Protein 5IFZ (pdb70)

Foldseek 3Di:
DFEEFEEEPAFLVLSVLLQVLCVVPHVYDYDHVPLVVVLVCCVVPVGVAYEYEYAAQVVSQVVSVVPPPAHEAADQALVSLLCCCPPVVGRYYYGHPNPHDNVRVNSSVVSNVVNNDD/DEEEFEEEPQFLVLSVVLQVLCVVPHPYDDDHVVLVVVLVCCVVPVGQAYEYEYAAQPVSQVVNVVPPPAHEAADQALVSLLCCCVPVVGRYYYGHPNPHDNVRVNSSVVSNVVRND

Secondary structure (DSSP, 8-state):
-EEEEEE-TTTHHHHHHHHHHHTTTSEEEE---HHHHHHHHHHTTS-SEEEEEESSSHHHHHHHHTSTT--EEE--SHHHHHHHHHTT--SEEEEETTTS-HHHHHHHHHHHHHHH--/-EEEEEE-TTTHHHHHHHHHHHTTTSEEEE---HHHHHHHHHHTTS-SEEEEEESSSHHHHHHHHTSTT--EEE--SHHHHHHHHHTT--SEEEEETTTS-HHHHHHHHHHHHHHH-

Sequence (235 aa):
MKVAVAGDSSAGEGLAKVLADHLKDRFEVSEISNLSSDRVASAVLDGTYDRAILVCCGTGIGVCIAANKVPGIRAALTHDTYSAERAALSSNNAQIITMMGARVIGAEVAKTIADAFLAQTFDMKVAVAGDSAGEGLAKVLADHLKDRFEVSEISNLSDRVASAVLDGTYDRAILVCGTGIGVCIAANKVPGIRAALTHDTYSAERAALSNNAQIITMMGARVIGAEVAKTIADAFLAQTF

Solvent-accessible surface area: 9202 Å² total; per-residue (Å²): 117,82,0,0,0,0,2,57,112,28,0,94,52,17,0,43,57,0,5,89,63,0,125,140,129,33,102,34,40,75,67,48,170,40,4,67,65,4,0,54,19,11,88,105,53,70,35,44,48,0,0,0,0,12,8,13,0,1,28,16,3,15,34,0,0,80,18,111,42,0,83,1,1,9,0,33,39,60,98,4,0,64,69,0,6,114,53,25,94,2,29,0,0,0,0,0,31,165,42,27,46,44,117,76,0,47,67,0,0,41,14,0,2,69,69,27,32,200,63,79,0,0,0,0,5,55,114,29,0,36,52,19,0,38,62,0,7,113,66,0,57,144,129,30,119,34,38,80,64,79,118,47,3,53,69,2,0,58,18,14,91,102,42,66,27,52,41,0,0,0,0,14,3,4,0,1,31,12,3,15,42,0,1,80,30,116,45,0,73,0,0,8,0,33,38,59,95,4,0,62,79,0,10,99,72,26,89,1,30,0,0,0,0,0,30,135,43,26,45,46,120,76,0,41,70,0,0,37,16,0,1,68,68,25,96

InterPro domains:
  IPR003500 Sugar-phosphate isomerase, RpiB/LacA/LacB family [PF02502] (16-154)
  IPR003500 Sugar-phosphate isomerase, RpiB/LacA/LacB family [PIRSF005384] (14-159)
  IPR003500 Sugar-phosphate isomerase, RpiB/LacA/LacB family [TIGR00689] (16-158)
  IPR036569 Sugar-phosphate isomerase, RpiB/LacA/LacB superfamily [G3DSA:3.40.1400.10] (14-164)
  IPR036569 Sugar-phosphate isomerase, RpiB/LacA/LacB superfamily [SSF89623] (14-159)
  IPR051812 Sugar Phosphate Isomerase LacAB/RpiB [PTHR43732] (12-161)

CATH classification: 3.40.1400.10

Nearest PDB structures (foldseek):
  5ifz-assembly1_B  TM=1.006E+00  e=3.971E-24  Brucella melitensis bv. 1 str. 16M
  3s5p-assembly1_B  TM=9.597E-01  e=2.324E-12  Giardia lamblia ATCC 50803
  3s5p-assembly1_A  TM=9.766E-01  e=3.687E-12  Giardia lamblia ATCC 50803
  2vvr-assembly1_A  TM=9.310E-01  e=1.794E-11  Escherichia coli K-12
  6fxs-assembly1_A  TM=9.011E-01  e=3.247E-11  Trypanosoma brucei brucei TREU927

Structure (mmCIF, N/CA/C/O backbone):
data_5IFZ
#
_entry.id   5IFZ
#
_cell.length_a   51.570
_cell.length_b   51.570
_cell.length_c   177.290
_cell.angle_alpha   90.000
_cell.angle_beta   90.000
_cell.angle_gamma   90.000
#
_symmetry.space_group_name_H-M   'P 43 21 2'
#
loop_
_entity.id
_entity.type
_entity.pdbx_description
1 polymer 'Ribose 5-phosphate isomerase'
2 water water
#
loop_
_atom_site.group_PDB
_atom_site.id
_atom_site.type_symbol
_atom_site.label_atom_id
_atom_site.label_alt_id
_atom_site.label_comp_id
_atom_site.label_asym_id
_atom_site.label_entity_id
_atom_site.label_seq_id
_atom_site.pdbx_PDB_ins_code
_atom_site.Cartn_x
_atom_site.Cartn_y
_atom_site.Cartn_z
_atom_site.occupancy
_atom_site.B_iso_or_equiv
_atom_site.auth_seq_id
_atom_site.auth_comp_id
_atom_site.auth_asym_id
_atom_site.auth_atom_id
_atom_site.pdbx_PDB_model_num
ATOM 1 N N . MET A 1 22 ? 57.379 3.258 17.330 1.00 50.46 14 MET A N 1
ATOM 2 C CA . MET A 1 22 ? 56.828 1.930 17.582 1.00 51.31 14 MET A CA 1
ATOM 3 C C . MET A 1 22 ? 55.549 2.008 18.411 1.00 41.47 14 MET A C 1
ATOM 4 O O . MET A 1 22 ? 55.429 2.844 19.300 1.00 39.76 14 MET A O 1
ATOM 9 N N . LYS A 1 23 ? 54.608 1.112 18.115 1.00 37.29 15 LYS A N 1
ATOM 10 C CA . LYS A 1 23 ? 53.246 1.173 18.636 1.00 32.63 15 LYS A CA 1
ATOM 11 C C . LYS A 1 23 ? 53.103 0.221 19.819 1.00 29.53 15 LYS A C 1
ATOM 12 O O . LYS A 1 23 ? 53.300 -0.990 19.679 1.00 30.38 15 LYS A O 1
ATOM 18 N N . VAL A 1 24 ? 52.738 0.766 20.973 1.00 26.88 16 VAL A N 1
ATOM 19 C CA . VAL A 1 24 ? 52.661 -0.009 22.203 1.00 24.22 16 VAL A CA 1
ATOM 20 C C . VAL A 1 24 ? 51.281 0.196 22.805 1.00 26.30 16 VAL A C 1
ATOM 21 O O . VAL A 1 24 ? 50.896 1.332 23.103 1.00 29.12 16 VAL A O 1
ATOM 25 N N . ALA A 1 25 ? 50.536 -0.896 22.978 1.00 26.42 17 ALA A N 1
ATOM 26 C CA . ALA A 1 25 ? 49.272 -0.859 23.697 1.00 23.80 17 ALA A CA 1
ATOM 27 C C . ALA A 1 25 ? 49.534 -1.069 25.177 1.00 24.53 17 ALA A C 1
ATOM 28 O O . ALA A 1 25 ? 50.348 -1.912 25.555 1.00 23.92 17 ALA A O 1
ATOM 30 N N . VAL A 1 26 ? 48.854 -0.288 26.011 1.00 22.96 18 VAL A N 1
ATOM 31 C CA . VAL A 1 26 ? 48.908 -0.449 27.463 1.00 21.34 18 VAL A CA 1
ATOM 32 C C . VAL A 1 26 ? 47.475 -0.583 27.951 1.00 24.27 18 VAL A C 1
ATOM 33 O O . VAL A 1 26 ? 46.630 0.259 27.629 1.00 28.63 18 VAL A O 1
ATOM 37 N N . ALA A 1 27 ? 47.192 -1.646 28.707 1.00 20.60 19 ALA A N 1
ATOM 38 C CA . ALA A 1 27 ? 45.815 -1.926 29.083 1.00 22.08 19 ALA A CA 1
ATOM 39 C C . ALA A 1 27 ? 45.771 -2.566 30.458 1.00 21.18 19 ALA A C 1
ATOM 40 O O . ALA A 1 27 ? 46.626 -3.386 30.800 1.00 24.69 19 ALA A O 1
ATOM 42 N N . GLY A 1 28 ? 44.761 -2.197 31.228 1.00 25.90 20 GLY A N 1
ATOM 43 C CA . GLY A 1 28 ? 44.558 -2.792 32.535 1.00 26.46 20 GLY A CA 1
ATOM 44 C C . GLY A 1 28 ? 43.104 -3.150 32.744 1.00 26.87 20 GLY A C 1
ATOM 45 O O . GLY A 1 28 ? 42.200 -2.552 32.153 1.00 27.68 20 GLY A O 1
ATOM 46 N N . ASP A 1 29 ? 42.884 -4.150 33.590 1.00 29.47 21 ASP A N 1
ATOM 47 C CA . ASP A 1 29 ? 41.538 -4.442 34.052 1.00 32.32 21 ASP A CA 1
ATOM 48 C C . ASP A 1 29 ? 41.200 -3.471 35.184 1.00 27.79 21 ASP A C 1
ATOM 49 O O . ASP A 1 29 ? 41.909 -2.486 35.418 1.00 27.16 21 ASP A O 1
ATOM 54 N N . SER A 1 30 ? 40.093 -3.728 35.884 1.00 28.73 22 SER A N 1
ATOM 55 C CA A SER A 1 30 ? 39.677 -2.826 36.951 0.50 31.50 22 SER A CA 1
ATOM 56 C CA B SER A 1 30 ? 39.675 -2.832 36.958 0.50 31.55 22 SER A CA 1
ATOM 57 C C . SER A 1 30 ? 40.775 -2.663 37.996 1.00 34.09 22 SER A C 1
ATOM 58 O O . SER A 1 30 ? 41.004 -1.555 38.494 1.00 32.73 22 SER A O 1
ATOM 63 N N . ALA A 1 31 ? 41.473 -3.750 38.331 1.00 28.57 23 ALA A N 1
ATOM 64 C CA . ALA A 1 31 ? 42.538 -3.661 39.322 1.00 25.58 23 ALA A CA 1
ATOM 65 C C . ALA A 1 31 ? 43.796 -3.007 38.762 1.00 24.06 23 ALA A C 1
ATOM 66 O O . ALA A 1 31 ? 44.530 -2.350 39.507 1.00 26.62 23 ALA A O 1
ATOM 68 N N . GLY A 1 32 ? 44.058 -3.156 37.465 1.00 23.08 24 GLY A N 1
ATOM 69 C CA . GLY A 1 32 ? 45.291 -2.663 36.890 1.00 24.04 24 GLY A CA 1
ATOM 70 C C . GLY A 1 32 ? 45.193 -1.343 36.158 1.00 23.77 24 GLY A C 1
ATOM 71 O O . GLY A 1 32 ? 46.224 -0.828 35.712 1.00 24.80 24 GLY A O 1
ATOM 72 N N . GLU A 1 33 ? 43.989 -0.772 36.052 1.00 27.43 25 GLU A N 1
ATOM 73 C CA . GLU A 1 33 ? 43.773 0.413 35.227 1.00 32.06 25 GLU A CA 1
ATOM 74 C C . GLU A 1 33 ? 44.605 1.599 35.708 1.00 30.82 25 GLU A C 1
ATOM 75 O O . GLU A 1 33 ? 45.167 2.341 34.893 1.00 28.32 25 GLU A O 1
ATOM 81 N N . GLY A 1 34 ? 44.689 1.799 37.025 1.00 30.46 26 GLY A N 1
ATOM 82 C CA . GLY A 1 34 ? 45.461 2.918 37.541 1.00 26.71 26 GLY A CA 1
ATOM 83 C C . GLY A 1 34 ? 46.924 2.842 37.149 1.00 28.18 26 GLY A C 1
ATOM 84 O O . GLY A 1 34 ? 47.511 3.823 36.685 1.00 25.36 26 GLY A O 1
ATOM 85 N N . LEU A 1 35 ? 47.530 1.668 37.315 1.00 24.46 27 LEU A N 1
ATOM 86 C CA . LEU A 1 35 ? 48.933 1.512 36.943 1.00 21.99 27 LEU A CA 1
ATOM 87 C C . LEU A 1 35 ? 49.113 1.561 35.432 1.00 22.79 27 LEU A C 1
ATOM 88 O O . LEU A 1 35 ? 50.125 2.071 34.945 1.00 23.89 27 LEU A O 1
ATOM 93 N N . ALA A 1 36 ? 48.142 1.052 34.677 1.00 20.79 28 ALA A N 1
ATOM 94 C CA . ALA A 1 36 ? 48.231 1.162 33.226 1.00 22.13 28 ALA A CA 1
ATOM 95 C C . ALA A 1 36 ? 48.313 2.617 32.787 1.00 25.80 28 ALA A C 1
ATOM 96 O O . ALA A 1 36 ? 49.083 2.953 31.878 1.00 24.66 28 ALA A O 1
ATOM 98 N N . LYS A 1 37 ? 47.511 3.495 33.401 1.00 25.68 29 LYS A N 1
ATOM 99 C CA . LYS A 1 37 ? 47.558 4.909 33.038 1.00 26.02 29 LYS A CA 1
ATOM 100 C C . LYS A 1 37 ? 48.919 5.515 33.370 1.00 28.56 29 LYS A C 1
ATOM 101 O O . LYS A 1 37 ? 49.458 6.317 32.591 1.00 29.44 29 LYS A O 1
ATOM 103 N N . VAL A 1 38 ? 49.491 5.142 34.519 1.00 25.58 30 VAL A N 1
ATOM 104 C CA . VAL A 1 38 ? 50.814 5.636 34.892 1.00 23.61 30 VAL A CA 1
ATOM 105 C C . VAL A 1 38 ? 51.844 5.214 33.855 1.00 22.30 30 VAL A C 1
ATOM 106 O O . VAL A 1 38 ? 52.673 6.018 33.412 1.00 24.58 30 VAL A O 1
ATOM 110 N N . LEU A 1 39 ? 51.804 3.942 33.451 1.00 24.09 31 LEU A N 1
ATOM 111 C CA . LEU A 1 39 ? 52.749 3.453 32.451 1.00 23.46 31 LEU A CA 1
ATOM 112 C C . LEU A 1 39 ? 52.540 4.135 31.104 1.00 23.01 31 LEU A C 1
ATOM 113 O O . LEU A 1 39 ? 53.510 4.515 30.437 1.00 22.94 31 LEU A O 1
ATOM 118 N N . ALA A 1 40 ? 51.282 4.309 30.688 1.00 23.30 32 ALA A N 1
ATOM 119 C CA . ALA A 1 40 ? 51.031 4.957 29.402 1.00 23.89 32 ALA A CA 1
ATOM 120 C C . ALA A 1 40 ? 51.553 6.387 29.399 1.00 26.97 32 ALA A C 1
ATOM 121 O O . ALA A 1 40 ? 52.165 6.833 28.422 1.00 29.56 32 ALA A O 1
ATOM 123 N N . ASP A 1 41 ? 51.342 7.117 30.492 1.00 27.29 33 ASP A N 1
ATOM 124 C CA . ASP A 1 41 ? 51.864 8.476 30.574 1.00 29.84 33 ASP A CA 1
ATOM 125 C C . ASP A 1 41 ? 53.390 8.492 30.569 1.00 26.95 33 ASP A C 1
ATOM 126 O O . ASP A 1 41 ? 54.003 9.405 30.001 1.00 30.79 33 ASP A O 1
ATOM 131 N N . HIS A 1 42 ? 54.014 7.478 31.173 1.00 26.24 34 HIS A N 1
ATOM 132 C CA . HIS A 1 42 ? 55.473 7.398 31.217 1.00 26.14 34 HIS A CA 1
ATOM 133 C C . HIS A 1 42 ? 56.060 7.136 29.837 1.00 26.19 34 HIS A C 1
ATOM 134 O O . HIS A 1 42 ? 57.152 7.630 29.523 1.00 29.91 34 HIS A O 1
ATOM 141 N N . LEU A 1 43 ? 55.343 6.384 29.000 1.00 25.77 35 LEU A N 1
ATOM 142 C CA . LEU A 1 43 ? 55.873 5.918 27.724 1.00 27.15 35 LEU A CA 1
ATOM 143 C C . LEU A 1 43 ? 55.466 6.771 26.540 1.00 30.78 35 LEU A C 1
ATOM 144 O O . LEU A 1 43 ? 56.102 6.671 25.486 1.00 30.62 35 LEU A O 1
ATOM 149 N N . LYS A 1 44 ? 54.433 7.599 26.672 1.00 28.45 36 LYS A N 1
ATOM 150 C CA . LYS A 1 44 ? 53.797 8.133 25.470 1.00 28.47 36 LYS A CA 1
ATOM 151 C C . LYS A 1 44 ? 54.649 9.142 24.708 1.00 36.68 36 LYS A C 1
ATOM 152 O O . LYS A 1 44 ? 54.281 9.482 23.581 1.00 38.51 36 LYS A O 1
ATOM 158 N N . ASP A 1 45 ? 55.767 9.618 25.266 1.00 35.14 37 ASP A N 1
ATOM 159 C CA . ASP A 1 45 ? 56.649 10.522 24.533 1.00 43.66 37 ASP A CA 1
ATOM 160 C C . ASP A 1 45 ? 57.734 9.798 23.745 1.00 38.54 37 ASP A C 1
ATOM 161 O O . ASP A 1 45 ? 58.344 10.404 22.856 1.00 47.59 37 ASP A O 1
ATOM 166 N N . ARG A 1 46 ? 57.979 8.521 24.042 1.00 34.62 38 ARG A N 1
ATOM 167 C CA . ARG A 1 46 ? 59.006 7.733 23.375 1.00 34.30 38 ARG A CA 1
ATOM 168 C C . ARG A 1 46 ? 58.440 6.642 22.475 1.00 33.34 38 ARG A C 1
ATOM 169 O O . ARG A 1 46 ? 59.189 6.069 21.677 1.00 38.34 38 ARG A O 1
ATOM 177 N N . PHE A 1 47 ? 57.149 6.345 22.585 1.00 31.96 39 PHE A N 1
ATOM 178 C CA . PHE A 1 47 ? 56.489 5.311 21.808 1.00 30.54 39 PHE A CA 1
ATOM 179 C C . PHE A 1 47 ? 55.106 5.818 21.432 1.00 33.38 39 PHE A C 1
ATOM 180 O O . PHE A 1 47 ? 54.557 6.718 22.072 1.00 36.83 39 PHE A O 1
ATOM 188 N N . GLU A 1 48 ? 54.554 5.255 20.364 1.00 33.72 40 GLU A N 1
ATOM 189 C CA . GLU A 1 48 ? 53.181 5.563 19.978 1.00 33.91 40 GLU A CA 1
ATOM 190 C C . GLU A 1 48 ? 52.271 4.712 20.856 1.00 32.14 40 GLU A C 1
ATOM 191 O O . GLU A 1 48 ? 52.041 3.536 20.579 1.00 30.14 40 GLU A O 1
ATOM 197 N N . VAL A 1 49 ? 51.755 5.304 21.928 1.00 28.47 41 VAL A N 1
ATOM 198 C CA . VAL A 1 49 ? 51.065 4.566 22.981 1.00 28.81 41 VAL A CA 1
ATOM 199 C C . VAL A 1 49 ? 49.562 4.655 22.764 1.00 27.49 41 VAL A C 1
ATOM 200 O O . VAL A 1 49 ? 49.026 5.740 22.507 1.00 32.50 41 VAL A O 1
ATOM 204 N N . SER A 1 50 ? 48.886 3.510 22.876 1.00 26.74 42 SER A N 1
ATOM 205 C CA . SER A 1 50 ? 47.431 3.432 22.933 1.00 26.94 42 SER A CA 1
ATOM 206 C C . SER A 1 50 ? 47.045 2.854 24.288 1.00 26.33 42 SER A C 1
ATOM 207 O O . SER A 1 50 ? 47.315 1.681 24.559 1.00 27.34 42 SER A O 1
ATOM 210 N N . GLU A 1 51 ? 46.407 3.669 25.124 1.00 30.91 43 GLU A N 1
ATOM 211 C CA . GLU A 1 51 ? 45.894 3.211 26.408 1.00 29.20 43 GLU A CA 1
ATOM 212 C C . GLU A 1 51 ? 44.465 2.722 26.209 1.00 29.82 43 GLU A C 1
ATOM 213 O O . GLU A 1 51 ? 43.588 3.496 25.812 1.00 33.51 43 GLU A O 1
ATOM 219 N N . ILE A 1 52 ? 44.231 1.441 26.480 1.00 32.86 44 ILE A N 1
ATOM 220 C CA . ILE A 1 52 ? 42.918 0.840 26.275 1.00 44.61 44 ILE A CA 1
ATOM 221 C C . ILE A 1 52 ? 42.168 0.739 27.598 1.00 54.70 44 ILE A C 1
ATOM 222 O O . ILE A 1 52 ? 41.356 1.610 27.931 1.00 68.86 44 ILE A O 1
ATOM 227 N N . SER A 1 53 ? 42.441 -0.320 28.358 1.00 51.85 45 SER A N 1
ATOM 228 C CA . SER A 1 53 ? 41.737 -0.612 29.601 1.00 57.70 45 SER A CA 1
ATOM 229 C C . SER A 1 53 ? 40.218 -0.544 29.446 1.00 66.47 45 SER A C 1
ATOM 230 O O . SER A 1 53 ? 39.660 -1.071 28.487 1.00 62.82 45 SER A O 1
ATOM 233 N N . ASN A 1 65 ? 38.917 -11.474 28.282 1.00 53.87 57 ASN A N 1
ATOM 234 C CA . ASN A 1 65 ? 38.416 -10.649 27.190 1.00 45.65 57 ASN A CA 1
ATOM 235 C C . ASN A 1 65 ? 39.425 -9.583 26.791 1.00 37.94 57 ASN A C 1
ATOM 236 O O . ASN A 1 65 ? 39.744 -9.446 25.614 1.00 39.63 57 ASN A O 1
ATOM 241 N N . LEU A 1 66 ? 39.913 -8.823 27.775 1.00 36.22 58 LEU A N 1
ATOM 242 C CA . LEU A 1 66 ? 40.887 -7.775 27.491 1.00 31.84 58 LEU A CA 1
ATOM 243 C C . LEU A 1 66 ? 42.168 -8.363 26.915 1.00 31.43 58 LEU A C 1
ATOM 244 O O . LEU A 1 66 ? 42.702 -7.867 25.912 1.00 29.52 58 LEU A O 1
ATOM 249 N N . SER A 1 67 ? 42.677 -9.424 27.547 1.00 33.52 59 SER A N 1
ATOM 250 C CA A SER A 1 67 ? 43.906 -10.049 27.076 0.35 34.01 59 SER A CA 1
ATOM 251 C CA B SER A 1 67 ? 43.904 -10.059 27.076 0.65 28.27 59 SER A CA 1
ATOM 252 C C . SER A 1 67 ? 43.761 -10.524 25.635 1.00 28.58 59 SER A C 1
ATOM 253 O O . SER A 1 67 ? 44.641 -10.285 24.802 1.00 29.87 59 SER A O 1
ATOM 258 N N . ASP A 1 68 ? 42.654 -11.210 25.333 1.00 28.38 60 ASP A N 1
ATOM 259 C CA . ASP A 1 68 ? 42.448 -11.747 23.988 1.00 27.50 60 ASP A CA 1
ATOM 260 C C . ASP A 1 68 ? 42.361 -10.634 22.950 1.00 25.87 60 ASP A C 1
ATOM 261 O O . ASP A 1 68 ? 42.969 -10.726 21.873 1.00 27.56 60 ASP A O 1
ATOM 266 N N . ARG A 1 69 ? 41.598 -9.577 23.245 1.00 27.96 61 ARG A N 1
ATOM 267 C CA . ARG A 1 69 ? 41.445 -8.490 22.276 1.00 25.90 61 ARG A CA 1
ATOM 268 C C . ARG A 1 69 ? 42.776 -7.798 22.003 1.00 29.17 61 ARG A C 1
ATOM 269 O O . ARG A 1 69 ? 43.125 -7.525 20.848 1.00 27.77 61 ARG A O 1
ATOM 271 N N . VAL A 1 70 ? 43.537 -7.504 23.057 1.00 25.62 62 VAL A N 1
ATOM 272 C CA . VAL A 1 70 ? 44.819 -6.832 22.879 1.00 23.53 62 VAL A CA 1
ATOM 273 C C . VAL A 1 70 ? 45.817 -7.763 22.202 1.00 25.26 62 VAL A C 1
ATOM 274 O O . VAL A 1 70 ? 46.557 -7.354 21.297 1.00 25.45 62 VAL A O 1
ATOM 278 N N . ALA A 1 71 ? 45.856 -9.031 22.625 1.00 26.28 63 ALA A N 1
ATOM 279 C CA . ALA A 1 71 ? 46.768 -9.989 22.005 1.00 25.18 63 ALA A CA 1
ATOM 280 C C . ALA A 1 71 ? 46.472 -10.143 20.520 1.00 25.55 63 ALA A C 1
ATOM 281 O O . ALA A 1 71 ? 47.398 -10.240 19.705 1.00 27.28 63 ALA A O 1
ATOM 283 N N . SER A 1 72 ? 45.190 -10.158 20.151 1.00 24.7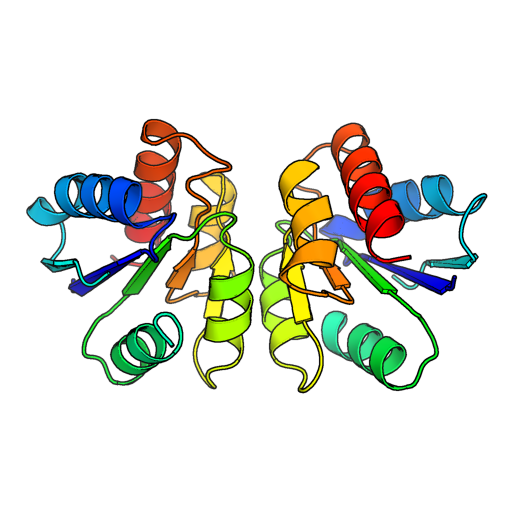9 64 SER A N 1
ATOM 284 C CA . SER A 1 72 ? 44.841 -10.280 18.742 1.00 23.54 64 SER A CA 1
ATOM 285 C C . SER A 1 72 ? 45.276 -9.050 17.965 1.00 30.56 64 SER A C 1
ATOM 286 O O . SER A 1 72 ? 45.689 -9.162 16.802 1.00 29.71 64 SER A O 1
ATOM 289 N N . ALA A 1 73 ? 45.183 -7.870 18.589 1.00 28.00 65 ALA A N 1
ATOM 290 C CA . ALA A 1 73 ? 45.602 -6.635 17.929 1.00 28.96 65 ALA A CA 1
ATOM 291 C C . ALA A 1 73 ? 47.117 -6.557 17.789 1.00 29.57 65 ALA A C 1
ATOM 292 O O . ALA A 1 73 ? 47.623 -5.942 16.844 1.00 33.55 65 ALA A O 1
ATOM 294 N N . VAL A 1 74 ? 47.861 -7.161 18.714 1.00 26.43 66 VAL A N 1
ATOM 295 C CA . VAL A 1 74 ? 49.301 -7.290 18.519 1.00 26.67 66 VAL A CA 1
ATOM 296 C C . VAL A 1 74 ? 49.583 -8.250 17.373 1.00 33.46 66 VAL A C 1
ATOM 297 O O . VAL A 1 74 ? 50.394 -7.969 16.480 1.00 35.82 66 VAL A O 1
ATOM 301 N N . LEU A 1 75 ? 48.879 -9.381 17.361 1.00 31.02 67 LEU A N 1
ATOM 302 C CA . LEU A 1 75 ? 49.106 -10.399 16.342 1.00 36.74 67 LEU A CA 1
ATOM 303 C C . LEU A 1 75 ? 48.868 -9.854 14.938 1.00 41.05 67 LEU A C 1
ATOM 304 O O . LEU A 1 75 ? 49.626 -10.162 14.010 1.00 41.68 67 LEU A O 1
ATOM 309 N N . ASP A 1 76 ? 47.835 -9.035 14.759 1.00 36.17 68 ASP A N 1
ATOM 310 C CA . ASP A 1 76 ? 47.504 -8.564 13.422 1.00 36.01 68 ASP A CA 1
ATOM 311 C C . ASP A 1 76 ? 48.275 -7.312 13.022 1.00 37.94 68 ASP A C 1
ATOM 312 O O . ASP A 1 76 ? 48.043 -6.784 11.930 1.00 42.94 68 ASP A O 1
ATOM 317 N N . GLY A 1 77 ? 49.196 -6.840 13.859 1.00 39.56 69 GLY A N 1
ATOM 318 C CA . GLY A 1 77 ? 50.027 -5.703 13.523 1.00 48.60 69 GLY A CA 1
ATOM 319 C C . GLY A 1 77 ? 49.501 -4.349 13.950 1.00 42.90 69 GLY A C 1
ATOM 320 O O . GLY A 1 77 ? 50.172 -3.341 13.697 1.00 46.44 69 GLY A O 1
ATOM 321 N N . THR A 1 78 ? 48.332 -4.288 14.594 1.00 36.77 70 THR A N 1
ATOM 322 C CA . THR A 1 78 ? 47.811 -3.007 15.065 1.00 33.54 70 THR A CA 1
ATOM 323 C C . THR A 1 78 ? 48.746 -2.377 16.087 1.00 36.50 70 THR A C 1
ATOM 324 O O . THR A 1 78 ? 48.960 -1.160 16.086 1.00 38.70 70 THR A O 1
ATOM 328 N N . TYR A 1 79 ? 49.289 -3.185 16.978 1.00 30.81 71 TYR A N 1
ATOM 329 C CA . TYR A 1 79 ? 50.312 -2.741 17.909 1.00 27.86 71 TYR A CA 1
ATOM 330 C C . TYR A 1 79 ? 51.534 -3.619 17.706 1.00 34.71 71 TYR A C 1
ATOM 331 O O . TYR A 1 79 ? 51.421 -4.775 17.291 1.00 36.60 71 TYR A O 1
ATOM 340 N N . ASP A 1 80 ? 52.709 -3.051 17.969 1.00 32.15 72 ASP A N 1
ATOM 341 C CA . ASP A 1 80 ? 53.921 -3.852 17.912 1.00 35.63 72 ASP A CA 1
ATOM 342 C C . ASP A 1 80 ? 54.101 -4.664 19.183 1.00 31.93 72 ASP A C 1
ATOM 343 O O . ASP A 1 80 ? 54.508 -5.829 19.125 1.00 31.67 72 ASP A O 1
ATOM 348 N N . ARG A 1 81 ? 53.799 -4.064 20.333 1.00 25.66 73 ARG A N 1
ATOM 349 C CA . ARG A 1 81 ? 53.901 -4.721 21.630 1.00 23.59 73 ARG A CA 1
ATOM 350 C C . ARG A 1 81 ? 52.737 -4.282 22.505 1.00 21.99 73 ARG A C 1
ATOM 351 O O . ARG A 1 81 ? 52.032 -3.314 22.203 1.00 26.28 73 ARG A O 1
ATOM 359 N N . ALA A 1 82 ? 52.566 -4.980 23.629 1.00 23.45 74 ALA A N 1
ATOM 360 C CA . ALA A 1 82 ? 51.552 -4.610 24.606 1.00 24.02 74 ALA A CA 1
ATOM 361 C C . ALA A 1 82 ? 52.060 -4.871 26.011 1.00 20.57 74 ALA A C 1
ATOM 362 O O . ALA A 1 82 ? 52.876 -5.766 26.239 1.00 20.08 74 ALA A O 1
ATOM 364 N N . ILE A 1 83 ? 51.541 -4.080 26.946 1.00 19.94 75 ILE A N 1
ATOM 365 C CA . ILE A 1 83 ? 51.730 -4.267 28.379 1.00 18.94 75 ILE A CA 1
ATOM 366 C C . ILE A 1 83 ? 50.343 -4.415 28.974 1.00 20.13 75 ILE A C 1
ATOM 367 O O . ILE A 1 83 ? 49.507 -3.518 28.813 1.00 22.12 75 ILE A O 1
ATOM 372 N N . LEU A 1 84 ? 50.097 -5.537 29.655 1.00 20.41 76 LEU A N 1
ATOM 373 C CA . LEU A 1 84 ? 48.803 -5.833 30.267 1.00 18.43 76 LEU A CA 1
ATOM 374 C C . LEU A 1 84 ? 48.961 -5.824 31.781 1.00 20.79 76 LEU A C 1
ATOM 375 O O . LEU A 1 84 ? 49.863 -6.474 32.317 1.00 21.92 76 LEU A O 1
ATOM 380 N N . VAL A 1 85 ? 48.096 -5.084 32.464 1.00 19.06 77 VAL A N 1
ATOM 381 C CA . VAL A 1 85 ? 48.180 -4.949 33.916 1.00 19.92 77 VAL A CA 1
ATOM 382 C C . VAL A 1 85 ? 46.885 -5.451 34.542 1.00 21.93 77 VAL A C 1
ATOM 383 O O . VAL A 1 85 ? 45.798 -4.989 34.189 1.00 24.62 77 VAL A O 1
ATOM 387 N N . CYS A 1 86 ? 46.998 -6.365 35.501 1.00 22.41 78 CYS A N 1
ATOM 388 C CA A CYS A 1 86 ? 45.850 -6.777 36.302 0.68 24.33 78 CYS A CA 1
ATOM 389 C CA B CYS A 1 86 ? 45.848 -6.749 36.311 0.32 24.98 78 CYS A CA 1
ATOM 390 C C . CYS A 1 86 ? 46.316 -6.835 37.757 1.00 24.53 78 CYS A C 1
ATOM 391 O O . CYS A 1 86 ? 47.301 -6.200 38.139 1.00 24.45 78 CYS A O 1
ATOM 396 N N . GLY A 1 87 ? 45.602 -7.610 38.575 1.00 24.11 79 GLY A N 1
ATOM 397 C CA . GLY A 1 87 ? 45.946 -7.673 39.989 1.00 24.52 79 GLY A CA 1
ATOM 398 C C . GLY A 1 87 ? 47.301 -8.307 40.242 1.00 21.31 79 GLY A C 1
ATOM 399 O O . GLY A 1 87 ? 48.145 -7.739 40.949 1.00 21.33 79 GLY A O 1
ATOM 400 N N . THR A 1 88 ? 47.532 -9.497 39.667 1.00 21.58 80 THR A N 1
ATOM 401 C CA . THR A 1 88 ? 48.800 -10.204 39.816 1.00 22.29 80 THR A CA 1
ATOM 402 C C . THR A 1 88 ? 49.589 -10.313 38.523 1.00 20.12 80 THR A C 1
ATOM 403 O O . THR A 1 88 ? 50.796 -10.562 38.579 1.00 22.92 80 THR A O 1
ATOM 407 N N . GLY A 1 89 ? 48.937 -10.157 37.373 1.00 19.50 81 GLY A N 1
ATOM 408 C CA . GLY A 1 89 ? 49.554 -10.436 36.088 1.00 21.75 81 GLY A CA 1
ATOM 409 C C . GLY A 1 89 ? 49.396 -11.865 35.609 1.00 20.55 81 GLY A C 1
ATOM 410 O O . GLY A 1 89 ? 49.677 -12.149 34.432 1.00 21.76 81 GLY A O 1
ATOM 411 N N . ILE A 1 90 ? 48.920 -12.767 36.465 1.00 21.14 82 ILE A N 1
ATOM 412 C CA . ILE A 1 90 ? 48.876 -14.185 36.117 1.00 19.66 82 ILE A CA 1
ATOM 413 C C . ILE A 1 90 ? 47.787 -14.463 35.091 1.00 24.06 82 ILE A C 1
ATOM 414 O O . ILE A 1 90 ? 48.021 -15.160 34.094 1.00 24.47 82 ILE A O 1
ATOM 419 N N . GLY A 1 91 ? 46.571 -13.961 35.333 1.00 23.66 83 GLY A N 1
ATOM 420 C CA . GLY A 1 91 ? 45.459 -14.311 34.460 1.00 25.21 83 GLY A CA 1
ATOM 421 C C . GLY A 1 91 ? 45.631 -13.791 33.045 1.00 23.30 83 GLY A C 1
ATOM 422 O O . GLY A 1 91 ? 45.331 -14.496 32.075 1.00 25.81 83 GLY A O 1
ATOM 423 N N . VAL A 1 92 ? 46.112 -12.551 32.905 1.00 23.99 84 VAL A N 1
ATOM 424 C CA . VAL A 1 92 ? 46.314 -12.005 31.563 1.00 24.44 84 VA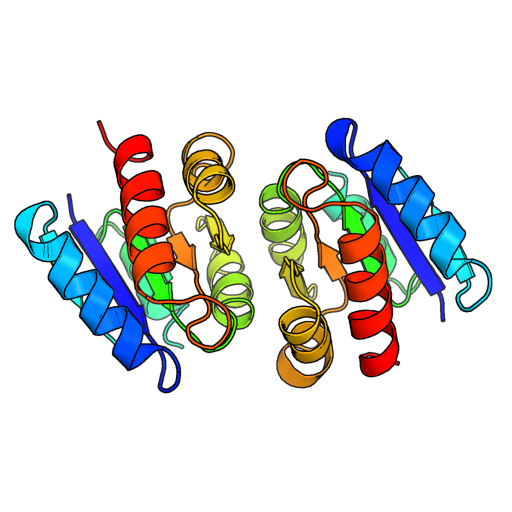L A CA 1
ATOM 425 C C . VAL A 1 92 ? 47.457 -12.717 30.867 1.00 24.96 84 VAL A C 1
ATOM 426 O O . VAL A 1 92 ? 47.454 -12.852 29.635 1.00 26.36 84 VAL A O 1
ATOM 430 N N . CYS A 1 93 ? 48.438 -13.197 31.629 1.00 24.13 85 CYS A N 1
ATOM 431 C CA . CYS A 1 93 ? 49.528 -13.969 31.043 1.00 21.92 85 CYS A CA 1
ATOM 432 C C . CYS A 1 93 ? 49.023 -15.306 30.514 1.00 26.69 85 CYS A C 1
ATOM 433 O O . CYS A 1 93 ? 49.323 -15.687 29.375 1.00 26.84 85 CYS A O 1
ATOM 436 N N . ILE A 1 94 ? 48.218 -16.015 31.312 1.00 25.37 86 ILE A N 1
ATOM 437 C CA . ILE A 1 94 ? 47.628 -17.278 30.857 1.00 25.38 86 ILE A CA 1
ATOM 438 C C . ILE A 1 94 ? 46.811 -17.061 29.589 1.00 26.00 86 ILE A C 1
ATOM 439 O O . ILE A 1 94 ? 46.964 -17.778 28.593 1.00 28.92 86 ILE A O 1
ATOM 444 N N . ALA A 1 95 ? 45.919 -16.070 29.618 1.00 27.72 87 ALA A N 1
ATOM 445 C CA . ALA A 1 95 ? 45.011 -15.860 28.499 1.00 27.32 87 ALA A CA 1
ATOM 446 C C . ALA A 1 95 ? 45.768 -15.476 27.239 1.00 22.84 87 ALA A C 1
ATOM 447 O O . ALA A 1 95 ? 45.433 -15.944 26.145 1.00 26.75 87 ALA A O 1
ATOM 449 N N . ALA A 1 96 ? 46.773 -14.604 27.367 1.00 24.88 88 ALA A N 1
ATOM 450 C CA . ALA A 1 96 ? 47.480 -14.150 26.168 1.00 25.09 88 ALA A CA 1
ATOM 451 C C . ALA A 1 96 ? 48.278 -15.282 25.535 1.00 25.89 88 ALA A C 1
ATOM 452 O O . ALA A 1 96 ? 48.348 -15.388 24.307 1.00 27.41 88 ALA A O 1
ATOM 454 N N . ASN A 1 97 ? 48.897 -16.135 26.354 1.00 25.14 89 ASN A N 1
ATOM 455 C CA . ASN A 1 97 ? 49.647 -17.252 25.789 1.00 24.95 89 ASN A CA 1
ATOM 456 C C . ASN A 1 97 ? 48.749 -18.278 25.118 1.00 32.24 89 ASN A C 1
ATOM 457 O O . ASN A 1 97 ? 49.226 -19.056 24.282 1.00 30.74 89 ASN A O 1
ATOM 462 N N . LYS A 1 98 ? 47.458 -18.279 25.417 1.00 28.96 90 LYS A N 1
ATOM 463 C CA . LYS A 1 98 ? 46.553 -19.193 24.742 1.00 34.48 90 LYS A CA 1
ATOM 464 C C . LYS A 1 98 ? 46.036 -18.633 23.420 1.00 32.34 90 LYS A C 1
ATOM 465 O O . LYS A 1 98 ? 45.190 -19.264 22.774 1.00 37.65 90 LYS A O 1
ATOM 471 N N . VAL A 1 99 ? 46.539 -17.480 22.994 1.00 31.88 91 VAL A N 1
ATOM 472 C CA . VAL A 1 99 ? 46.320 -16.981 21.640 1.00 31.41 91 VAL A CA 1
ATOM 473 C C . VAL A 1 99 ? 47.452 -17.511 20.768 1.00 35.40 91 VAL A C 1
ATOM 474 O O . VAL A 1 99 ? 48.622 -17.178 21.029 1.00 33.91 91 VAL A O 1
ATOM 478 N N . PRO A 1 100 ? 47.167 -18.325 19.754 1.00 33.81 92 PRO A N 1
ATOM 479 C CA . PRO A 1 100 ? 48.247 -18.886 18.935 1.00 34.26 92 PRO A CA 1
ATOM 480 C C . PRO A 1 100 ? 49.087 -17.786 18.303 1.00 40.98 92 PRO A C 1
ATOM 481 O O . PRO A 1 100 ? 48.563 -16.853 17.690 1.00 40.90 92 PRO A O 1
ATOM 485 N N . GLY A 1 101 ? 50.403 -17.895 18.476 1.00 35.71 93 GLY A N 1
ATOM 486 C CA . GLY A 1 101 ? 51.332 -16.939 17.919 1.00 33.98 93 GLY A CA 1
ATOM 487 C C . GLY A 1 101 ? 51.752 -15.836 18.863 1.00 33.08 93 GLY A C 1
ATOM 488 O O . GLY A 1 101 ? 52.623 -15.036 18.505 1.00 34.07 93 GLY A O 1
ATOM 489 N N . ILE A 1 102 ? 51.150 -15.758 20.046 1.00 31.95 94 ILE A N 1
ATOM 490 C CA . ILE A 1 102 ? 51.461 -14.731 21.034 1.00 29.31 94 ILE A CA 1
ATOM 491 C C . ILE A 1 102 ? 52.293 -15.351 22.145 1.00 26.17 94 ILE A C 1
ATOM 492 O O . ILE A 1 102 ? 51.976 -16.442 22.636 1.00 28.84 94 ILE A O 1
ATOM 497 N N . ARG A 1 103 ? 53.367 -14.665 22.528 1.00 25.03 95 ARG A N 1
ATOM 498 C CA . ARG A 1 103 ? 54.171 -15.027 23.695 1.00 23.48 95 ARG A CA 1
ATOM 499 C C . ARG A 1 103 ? 54.063 -13.905 24.717 1.00 22.83 95 ARG A C 1
ATOM 500 O O . ARG A 1 103 ? 54.376 -12.746 24.413 1.00 21.78 95 ARG A O 1
ATOM 508 N N . ALA A 1 104 ? 53.600 -14.246 25.920 1.00 22.08 96 ALA A N 1
ATOM 509 C CA . ALA A 1 104 ? 53.397 -13.272 26.985 1.00 21.26 96 ALA A CA 1
ATOM 510 C C . ALA A 1 104 ? 54.208 -13.656 28.219 1.00 20.94 96 ALA A C 1
ATOM 511 O O . ALA A 1 104 ? 54.244 -14.824 28.621 1.00 23.73 96 ALA A O 1
ATOM 513 N N . ALA A 1 105 ? 54.859 -12.664 28.809 1.00 21.84 97 ALA A N 1
ATOM 514 C CA . ALA A 1 105 ? 55.745 -12.868 29.951 1.00 20.86 97 ALA A CA 1
ATOM 515 C C . ALA A 1 105 ? 55.289 -12.000 31.110 1.00 18.54 97 ALA A C 1
ATOM 516 O O . ALA A 1 105 ? 55.137 -10.787 30.960 1.00 18.89 97 ALA A O 1
ATOM 518 N N . LEU A 1 106 ? 55.088 -12.621 32.268 1.00 19.16 98 LEU A N 1
ATOM 519 C CA . LEU A 1 106 ? 54.849 -11.868 33.490 1.00 16.87 98 LEU A CA 1
ATOM 520 C C . LEU A 1 106 ? 56.209 -11.402 33.996 1.00 20.19 98 LEU A C 1
ATOM 521 O O . LEU A 1 106 ? 57.065 -12.233 34.311 1.00 25.34 98 LEU A O 1
ATOM 526 N N . THR A 1 107 ? 56.422 -10.086 34.061 1.00 18.20 99 THR A N 1
ATOM 527 C CA . THR A 1 107 ? 57.748 -9.534 34.337 1.00 18.76 99 THR A CA 1
ATOM 528 C C . THR A 1 107 ? 57.677 -8.634 35.565 1.00 15.78 99 THR A C 1
ATOM 529 O O . THR A 1 107 ? 57.135 -7.528 35.499 1.00 19.74 99 THR A O 1
ATOM 533 N N . HIS A 1 108 ? 58.257 -9.087 36.679 1.00 18.05 100 HIS A N 1
ATOM 534 C CA . HIS A 1 108 ? 58.239 -8.294 37.908 1.00 17.94 100 HIS A CA 1
ATOM 535 C C . HIS A 1 108 ? 59.635 -7.863 38.352 1.00 20.89 100 HIS A C 1
ATOM 536 O O . HIS A 1 108 ? 59.827 -7.462 39.509 1.00 19.93 100 HIS A O 1
ATOM 543 N N . ASP A 1 109 ? 60.602 -7.868 37.437 1.00 17.45 101 ASP A N 1
ATOM 544 C CA . ASP A 1 109 ? 61.931 -7.327 37.673 1.00 16.03 101 ASP A CA 1
ATOM 545 C C . ASP A 1 109 ? 62.534 -6.995 36.315 1.00 20.65 101 ASP A C 1
ATOM 546 O O . ASP A 1 109 ? 62.103 -7.527 35.288 1.00 19.06 101 ASP A O 1
ATOM 551 N N . THR A 1 110 ? 63.530 -6.108 36.328 1.00 18.55 102 THR A N 1
ATOM 552 C CA . THR A 1 110 ? 64.100 -5.626 35.067 1.00 16.66 102 THR A CA 1
ATOM 553 C C . THR A 1 110 ? 64.903 -6.709 34.349 1.00 20.15 102 THR A C 1
ATOM 554 O O . THR A 1 110 ? 64.955 -6.701 33.109 1.00 20.71 102 THR A O 1
ATOM 558 N N . TYR A 1 111 ? 65.538 -7.630 35.079 1.00 19.96 103 TYR A N 1
ATOM 559 C CA . TYR A 1 111 ? 66.244 -8.732 34.426 1.00 20.27 103 TYR A CA 1
ATOM 560 C C . TYR A 1 111 ? 65.277 -9.581 33.617 1.00 20.85 103 TYR A C 1
ATOM 561 O O . TYR A 1 111 ? 65.514 -9.864 32.430 1.00 22.63 103 TYR A O 1
ATOM 570 N N . SER A 1 112 ? 64.179 -10.004 34.250 1.00 19.16 104 SER A N 1
ATOM 571 C CA . SER A 1 112 ? 63.182 -10.806 33.548 1.00 18.92 104 SER A CA 1
ATOM 572 C C . SER A 1 112 ? 62.566 -10.040 32.391 1.00 18.94 104 SER A C 1
ATOM 573 O O . SER A 1 112 ? 62.192 -10.648 31.388 1.00 21.96 104 SER A O 1
ATOM 576 N N . ALA A 1 113 ? 62.397 -8.723 32.540 1.00 21.56 105 ALA A N 1
ATOM 577 C CA . ALA A 1 113 ? 61.851 -7.924 31.446 1.00 20.25 105 ALA A CA 1
ATOM 578 C C . ALA A 1 113 ? 62.764 -7.977 30.230 1.00 22.70 105 ALA A C 1
ATOM 579 O O . ALA A 1 113 ? 62.291 -8.142 29.098 1.00 22.83 105 ALA A O 1
ATOM 581 N N . GLU A 1 114 ? 64.078 -7.851 30.439 1.00 20.46 106 GLU A N 1
ATOM 582 C CA . GLU A 1 114 ? 65.005 -7.959 29.318 1.00 20.30 106 GLU A CA 1
ATOM 583 C C . GLU A 1 114 ? 65.003 -9.371 28.748 1.00 25.59 106 GLU A C 1
ATOM 584 O O . GLU A 1 114 ? 65.080 -9.556 27.526 1.00 27.02 106 GLU A O 1
ATOM 590 N N . ARG A 1 115 ? 64.888 -10.382 29.616 1.00 21.91 107 ARG A N 1
ATOM 591 C CA . ARG A 1 115 ? 64.865 -11.758 29.134 1.00 22.54 107 ARG A CA 1
ATOM 592 C C . ARG A 1 115 ? 63.601 -12.046 28.342 1.00 21.11 107 ARG A C 1
ATOM 593 O O . ARG A 1 115 ? 63.647 -12.816 27.368 1.00 22.10 107 ARG A O 1
ATOM 601 N N . ALA A 1 116 ? 62.481 -11.435 28.729 1.00 20.68 108 ALA A N 1
ATOM 602 C CA . ALA A 1 116 ? 61.231 -11.635 28.004 1.00 19.63 108 ALA A CA 1
ATOM 603 C C . ALA A 1 116 ? 61.401 -11.268 26.542 1.00 22.16 108 ALA A C 1
ATOM 604 O O . ALA A 1 116 ? 60.928 -11.985 25.654 1.00 26.12 108 ALA A O 1
ATOM 606 N N . ALA A 1 117 ? 62.110 -10.170 26.280 1.00 21.46 109 ALA A N 1
ATOM 607 C CA . ALA A 1 117 ? 62.413 -9.764 24.912 1.00 24.08 109 ALA A CA 1
ATOM 608 C C . ALA A 1 117 ? 63.500 -10.636 24.298 1.00 30.03 109 ALA A C 1
ATOM 609 O O . ALA A 1 117 ? 63.332 -11.173 23.198 1.00 31.91 109 ALA A O 1
ATOM 611 N N . LEU A 1 118 ? 64.627 -10.786 24.996 1.00 26.24 110 LEU A N 1
ATOM 612 C CA . LEU A 1 118 ? 65.830 -11.310 24.360 1.00 29.59 110 LEU A CA 1
ATOM 613 C C . LEU A 1 118 ? 65.865 -12.832 24.305 1.00 31.99 110 LEU A C 1
ATOM 614 O O . LEU A 1 118 ? 66.531 -13.395 23.426 1.00 37.47 110 LEU A O 1
ATOM 619 N N . SER A 1 119 ? 65.187 -13.513 25.229 1.00 28.71 111 SER A N 1
ATOM 620 C CA A SER A 1 119 ? 65.175 -14.969 25.266 0.74 27.53 111 SER A CA 1
ATOM 621 C CA B SER A 1 119 ? 65.169 -14.971 25.276 0.26 29.12 111 SER A CA 1
ATOM 622 C C . SER A 1 119 ? 63.882 -15.564 24.729 1.00 31.35 111 SER A C 1
ATOM 623 O O . SER A 1 119 ? 63.922 -16.557 23.997 1.00 36.77 111 SER A O 1
ATOM 628 N N . ASN A 1 120 ? 62.740 -14.983 25.081 1.00 31.07 112 ASN A N 1
ATOM 629 C CA . ASN A 1 120 ? 61.451 -15.532 24.699 1.00 35.91 112 ASN A CA 1
ATOM 630 C C . ASN A 1 120 ? 60.800 -14.798 23.537 1.00 34.89 112 ASN A C 1
ATOM 631 O O . ASN A 1 120 ? 59.774 -15.265 23.035 1.00 34.86 112 ASN A O 1
ATOM 636 N N . ASN A 1 121 ? 61.376 -13.679 23.099 1.00 32.98 113 ASN A N 1
ATOM 637 C CA . ASN A 1 121 ? 60.802 -12.828 22.057 1.00 31.56 113 ASN A CA 1
ATOM 638 C C . ASN A 1 121 ? 59.314 -12.567 22.302 1.00 30.48 113 ASN A C 1
ATOM 639 O O . ASN A 1 121 ? 58.474 -12.650 21.405 1.00 34.40 113 ASN A O 1
ATOM 644 N N . ALA A 1 122 ? 58.993 -12.229 23.546 1.00 22.66 114 ALA A N 1
ATOM 645 C CA . ALA A 1 122 ? 57.611 -11.963 23.914 1.00 22.84 114 ALA A CA 1
ATOM 646 C C . ALA A 1 122 ? 57.142 -10.660 23.286 1.00 23.54 114 ALA A C 1
ATOM 647 O O . ALA A 1 122 ? 57.852 -9.654 23.305 1.00 28.88 114 ALA A O 1
ATOM 649 N N . GLN A 1 123 ? 55.942 -10.681 22.717 1.00 24.07 115 GLN A N 1
ATOM 650 C CA . GLN A 1 123 ? 55.341 -9.442 22.256 1.00 23.73 115 GLN A CA 1
ATOM 651 C C . GLN A 1 123 ? 54.609 -8.713 23.367 1.00 24.63 115 GLN A C 1
ATOM 652 O O . GLN A 1 123 ? 54.330 -7.519 23.224 1.00 23.73 115 GLN A O 1
ATOM 658 N N . ILE A 1 124 ? 54.275 -9.409 24.453 1.00 21.32 116 ILE A N 1
ATOM 659 C CA . ILE A 1 124 ? 53.459 -8.863 25.529 1.00 20.10 116 ILE A CA 1
ATOM 660 C C . ILE A 1 124 ? 54.146 -9.146 26.855 1.00 19.75 116 ILE A C 1
ATOM 661 O O . ILE A 1 124 ? 54.634 -10.258 27.082 1.00 19.95 116 ILE A O 1
ATOM 666 N N . ILE A 1 125 ? 54.181 -8.145 27.731 1.00 18.64 117 ILE A N 1
ATOM 667 C CA . ILE A 1 125 ? 54.557 -8.369 29.123 1.00 18.14 117 ILE A CA 1
ATOM 668 C C . ILE A 1 125 ? 53.351 -8.054 29.998 1.00 19.42 117 ILE A C 1
ATOM 669 O O . ILE A 1 125 ? 52.479 -7.261 29.629 1.00 20.08 117 ILE A O 1
ATOM 674 N N . THR A 1 126 ? 53.286 -8.705 31.158 1.00 19.09 118 THR A N 1
ATOM 675 C CA . THR A 1 126 ? 52.183 -8.484 32.084 1.00 17.61 118 THR A CA 1
ATOM 676 C C . THR A 1 126 ? 52.745 -8.152 33.458 1.00 18.34 118 THR A C 1
ATOM 677 O O . THR A 1 126 ? 53.859 -8.545 33.791 1.00 18.19 118 THR A O 1
ATOM 681 N N . MET A 1 127 ? 51.965 -7.410 34.238 1.00 17.58 119 MET A N 1
ATOM 682 C CA A MET A 1 127 ? 52.362 -6.979 35.575 0.56 17.69 119 MET A CA 1
ATOM 683 C CA B MET A 1 127 ? 52.381 -7.051 35.586 0.44 17.46 119 MET A CA 1
ATOM 684 C C . MET A 1 127 ? 51.159 -7.013 36.495 1.00 19.75 119 MET A C 1
ATOM 685 O O . MET A 1 127 ? 50.021 -6.867 36.047 1.00 19.91 119 MET A O 1
ATOM 694 N N . GLY A 1 128 ? 51.428 -7.143 37.796 1.00 16.76 120 GLY A N 1
ATOM 695 C CA . GLY A 1 128 ? 50.389 -7.109 38.804 1.00 18.41 120 GLY A CA 1
ATOM 696 C C . GLY A 1 128 ? 50.431 -5.834 39.630 1.00 17.27 120 GLY A C 1
ATOM 697 O O . GLY A 1 128 ? 51.380 -5.602 40.391 1.00 18.70 120 GLY A O 1
ATOM 698 N N . ALA A 1 129 ? 49.405 -4.990 39.478 1.00 18.71 121 ALA A N 1
ATOM 699 C CA . ALA A 1 129 ? 49.361 -3.725 40.210 1.00 16.81 121 ALA A CA 1
ATOM 700 C C . ALA A 1 129 ? 49.237 -3.915 41.715 1.00 20.73 121 ALA A C 1
ATOM 701 O O . ALA A 1 129 ? 49.576 -2.998 42.465 1.00 19.91 121 ALA A O 1
ATOM 703 N N . ARG A 1 130 ? 48.734 -5.054 42.170 1.00 21.20 122 ARG A N 1
ATOM 704 C CA . ARG A 1 130 ? 48.670 -5.337 43.594 1.00 21.16 122 ARG A CA 1
ATOM 705 C C . ARG A 1 130 ? 49.957 -5.938 44.137 1.00 16.43 122 ARG A C 1
ATOM 706 O O . ARG A 1 130 ? 50.062 -6.110 45.360 1.00 17.70 122 ARG A O 1
ATOM 714 N N . VAL A 1 131 ? 50.935 -6.214 43.270 1.00 17.99 123 VAL A N 1
ATOM 715 C CA . VAL A 1 131 ? 52.141 -6.962 43.606 1.00 17.54 123 VAL A CA 1
ATOM 716 C C . VAL A 1 131 ? 53.382 -6.071 43.587 1.00 18.14 123 VAL A C 1
ATOM 717 O O . VAL A 1 131 ? 54.207 -6.135 44.498 1.00 21.78 123 VAL A O 1
ATOM 721 N N . ILE A 1 132 ? 53.558 -5.263 42.530 1.00 17.77 124 ILE A N 1
ATOM 722 C CA . ILE A 1 132 ? 54.722 -4.384 42.449 1.00 16.92 124 ILE A CA 1
ATOM 723 C C . ILE A 1 132 ? 54.290 -2.923 42.494 1.00 18.77 124 ILE A C 1
ATOM 724 O O . ILE A 1 132 ? 53.140 -2.572 42.223 1.00 20.17 124 ILE A O 1
ATOM 729 N N . GLY A 1 133 ? 55.247 -2.059 42.862 1.00 17.75 125 GLY A N 1
ATOM 730 C CA . GLY A 1 133 ? 55.009 -0.632 42.926 1.00 16.09 125 GLY A CA 1
ATOM 731 C C . GLY A 1 133 ? 55.239 0.058 41.581 1.00 14.94 125 GLY A C 1
ATOM 732 O O . GLY A 1 133 ? 55.835 -0.509 40.670 1.00 18.11 125 GLY A O 1
ATOM 733 N N . ALA A 1 134 ? 54.769 1.304 41.501 1.00 17.49 126 ALA A N 1
ATOM 734 C CA . ALA A 1 134 ? 54.690 1.978 40.207 1.00 17.33 126 ALA A CA 1
ATOM 735 C C . ALA A 1 134 ? 56.068 2.337 39.661 1.00 20.89 126 ALA A C 1
ATOM 736 O O . ALA A 1 134 ? 56.274 2.313 38.441 1.00 20.69 126 ALA A O 1
ATOM 738 N N . GLU A 1 135 ? 57.017 2.697 40.523 1.00 18.22 127 GLU A N 1
ATOM 739 C CA . GLU A 1 135 ? 58.337 3.064 40.000 1.00 19.40 127 GLU A CA 1
ATOM 740 C C . GLU A 1 135 ? 59.086 1.847 39.480 1.00 21.90 127 GLU A C 1
ATOM 741 O O . GLU A 1 135 ? 59.766 1.927 38.447 1.00 21.72 127 GLU A O 1
ATOM 747 N N . VAL A 1 136 ? 58.977 0.713 40.171 1.00 17.77 128 VAL A N 1
ATOM 748 C CA . VAL A 1 136 ? 59.542 -0.536 39.656 1.00 15.83 128 VAL A CA 1
ATOM 749 C C . VAL A 1 136 ? 58.856 -0.922 38.346 1.00 22.84 128 VAL A C 1
ATOM 750 O O . VAL A 1 136 ? 59.522 -1.295 37.376 1.00 19.20 128 VAL A O 1
ATOM 754 N N . ALA A 1 137 ? 57.526 -0.771 38.274 1.00 18.44 129 ALA A N 1
ATOM 755 C CA . ALA A 1 137 ? 56.797 -1.065 37.040 1.00 17.07 129 ALA A CA 1
ATOM 756 C C . ALA A 1 137 ? 57.310 -0.240 35.862 1.00 17.92 129 ALA A C 1
ATOM 757 O O . ALA A 1 137 ? 57.445 -0.764 34.747 1.00 19.17 129 ALA A O 1
ATOM 759 N N . LYS A 1 138 ? 57.570 1.055 36.074 1.00 17.98 130 LYS A N 1
ATOM 760 C CA . LYS A 1 138 ? 58.091 1.880 34.979 1.00 18.16 130 LYS A CA 1
ATOM 761 C C . LYS A 1 138 ? 59.439 1.363 34.491 1.00 18.71 130 LYS A C 1
ATOM 762 O O . LYS A 1 138 ? 59.703 1.364 33.280 1.00 20.26 130 LYS A O 1
ATOM 768 N N . THR A 1 139 ? 60.327 0.961 35.416 1.00 20.19 131 THR A N 1
ATOM 769 C CA . THR A 1 139 ? 61.644 0.482 34.993 1.00 20.20 131 THR A CA 1
ATOM 770 C C . THR A 1 139 ? 61.529 -0.825 34.223 1.00 21.43 131 THR A C 1
ATOM 771 O O . THR A 1 139 ? 62.318 -1.071 33.299 1.00 21.96 131 THR A O 1
ATOM 775 N N . ILE A 1 140 ? 60.567 -1.666 34.609 1.00 19.00 132 ILE A N 1
ATOM 776 C CA . ILE A 1 140 ? 60.329 -2.936 33.923 1.00 18.10 132 ILE A CA 1
ATOM 777 C C . ILE A 1 140 ? 59.852 -2.683 32.495 1.00 20.51 132 ILE A C 1
ATOM 778 O O . ILE A 1 140 ? 60.389 -3.250 31.532 1.00 20.91 132 ILE A O 1
ATOM 783 N N . ALA A 1 141 ? 58.853 -1.807 32.336 1.00 17.99 133 ALA A N 1
ATOM 784 C CA . ALA A 1 141 ? 58.391 -1.434 30.997 1.00 17.01 133 ALA A CA 1
ATOM 785 C C . ALA A 1 141 ? 59.531 -0.884 30.154 1.00 22.15 133 ALA A C 1
ATOM 786 O O . ALA A 1 141 ? 59.685 -1.252 28.976 1.00 24.60 133 ALA A O 1
ATOM 788 N N . ASP A 1 142 ? 60.336 0.007 30.737 1.00 21.37 134 ASP A N 1
ATOM 789 C CA . ASP A 1 142 ? 61.430 0.612 29.987 1.00 22.74 134 ASP A CA 1
ATOM 790 C C . ASP A 1 142 ? 62.469 -0.425 29.584 1.00 24.42 134 ASP A C 1
ATOM 791 O O . ASP A 1 142 ? 63.013 -0.368 28.468 1.00 25.37 134 ASP A O 1
ATOM 796 N N . ALA A 1 143 ? 62.761 -1.379 30.476 1.00 25.14 135 ALA A N 1
ATOM 797 C CA . ALA A 1 143 ? 63.808 -2.357 30.193 1.00 22.43 135 ALA A CA 1
ATOM 798 C C . ALA A 1 143 ? 63.362 -3.333 29.111 1.00 22.49 135 ALA A C 1
ATOM 799 O O . ALA A 1 143 ? 64.166 -3.717 28.246 1.00 26.09 135 ALA A O 1
ATOM 801 N N . PHE A 1 144 ? 62.084 -3.724 29.132 1.00 21.96 136 PHE A N 1
ATOM 802 C CA . PHE A 1 144 ? 61.547 -4.588 28.081 1.00 22.20 136 PHE A CA 1
ATOM 803 C C . PHE A 1 144 ? 61.565 -3.880 26.730 1.00 25.65 136 PHE A C 1
ATOM 804 O O . PHE A 1 144 ? 62.029 -4.436 25.723 1.00 26.05 136 PHE A O 1
ATOM 812 N N . LEU A 1 145 ? 61.067 -2.645 26.688 1.00 22.79 137 LEU A N 1
ATOM 813 C CA . LEU A 1 145 ? 60.920 -1.970 25.400 1.00 24.04 137 LEU A CA 1
ATOM 814 C C . LEU A 1 145 ? 62.261 -1.530 24.821 1.00 25.91 137 LEU A C 1
ATOM 815 O O . LEU A 1 145 ? 62.383 -1.365 23.594 1.00 26.47 137 LEU A O 1
ATOM 820 N N . ALA A 1 146 ? 63.277 -1.324 25.660 1.00 25.90 138 ALA A N 1
ATOM 821 C CA . ALA A 1 146 ? 64.596 -0.970 25.137 1.00 30.60 138 ALA A CA 1
ATOM 822 C C . ALA A 1 146 ? 65.238 -2.134 24.390 1.00 31.59 138 ALA A C 1
ATOM 823 O O . ALA A 1 146 ? 66.020 -1.921 23.456 1.00 34.81 138 ALA A O 1
ATOM 825 N N . GLN A 1 147 ? 64.927 -3.368 24.788 1.00 30.59 139 GLN A N 1
ATOM 826 C CA . GLN A 1 147 ? 65.544 -4.538 24.175 1.00 34.42 139 GLN A CA 1
ATOM 827 C C . GLN A 1 147 ? 64.737 -5.067 23.010 1.00 35.33 139 GLN A C 1
ATOM 828 O O . GLN A 1 147 ? 65.306 -5.629 22.068 1.00 40.49 139 GLN A O 1
ATOM 834 N N . THR A 1 148 ? 63.416 -4.913 23.073 1.00 33.85 140 THR A N 1
ATOM 835 C CA . THR A 1 148 ? 62.551 -5.489 22.059 1.00 31.12 140 THR A CA 1
ATOM 836 C C 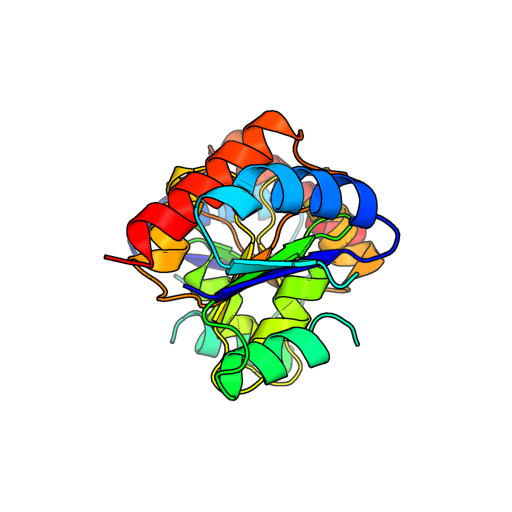. THR A 1 148 ? 62.608 -4.699 20.759 1.00 39.00 140 THR A C 1
ATOM 837 O O . THR A 1 148 ? 62.328 -5.262 19.696 1.00 43.44 140 THR A O 1
ATOM 841 N N . PHE A 1 149 ? 63.014 -3.432 20.814 1.00 35.56 141 PHE A N 1
ATOM 842 C CA . PHE A 1 149 ? 63.166 -2.592 19.633 1.00 41.69 141 PHE A CA 1
ATOM 843 C C . PHE A 1 149 ? 64.638 -2.273 19.396 1.00 49.42 141 PHE A C 1
ATOM 844 O O . PHE A 1 149 ? 65.498 -2.513 20.248 1.00 55.62 141 PHE A O 1
ATOM 852 N N . ASP A 1 150 ? 64.917 -1.725 18.215 1.00 47.67 142 ASP A N 1
ATOM 853 C CA . ASP A 1 150 ? 66.253 -1.220 17.871 1.00 58.76 142 ASP A CA 1
ATOM 854 C C . ASP A 1 150 ? 66.148 0.118 17.141 1.00 70.02 142 ASP A C 1
ATOM 855 O O . ASP A 1 150 ? 66.298 1.182 17.744 1.00 74.48 142 ASP A O 1
ATOM 860 N N . MET B 1 22 ? 48.744 -35.829 48.080 1.00 40.16 14 MET B N 1
ATOM 861 C CA . MET B 1 22 ? 48.734 -35.216 46.757 1.00 41.96 14 MET B CA 1
ATOM 862 C C . MET B 1 22 ? 50.084 -35.392 46.062 1.00 36.55 14 MET B C 1
ATOM 863 O O . MET B 1 22 ? 51.135 -35.325 46.699 1.00 36.04 14 MET B O 1
ATOM 865 N N . LYS B 1 23 ? 50.042 -35.618 44.754 1.00 34.52 15 LYS B N 1
ATOM 866 C CA . LYS B 1 23 ? 51.225 -35.931 43.960 1.00 37.58 15 LYS B CA 1
ATOM 867 C C . LYS B 1 23 ? 51.706 -34.671 43.253 1.00 33.12 15 LYS B C 1
ATOM 868 O O . LYS B 1 23 ? 50.957 -34.064 42.476 1.00 36.26 15 LYS B O 1
ATOM 874 N N . VAL B 1 24 ? 52.957 -34.292 43.508 1.00 30.89 16 VAL B N 1
ATOM 875 C CA . VAL B 1 24 ? 53.528 -33.055 42.986 1.00 32.00 16 VAL B CA 1
ATOM 876 C C . VAL B 1 24 ? 54.801 -33.386 42.218 1.00 31.19 16 VAL B C 1
ATOM 877 O O . VAL B 1 24 ? 55.755 -33.927 42.788 1.00 34.50 16 VAL B O 1
ATOM 881 N N . ALA B 1 25 ? 54.826 -33.045 40.934 1.00 30.13 17 ALA B N 1
ATOM 882 C CA . ALA B 1 25 ? 56.043 -33.141 40.146 1.00 34.60 17 ALA B CA 1
ATOM 883 C C . ALA B 1 25 ? 56.863 -31.870 40.309 1.00 33.15 17 ALA B C 1
ATOM 884 O O . ALA B 1 25 ? 56.320 -30.761 40.336 1.00 32.81 17 ALA B O 1
ATOM 886 N N . VAL B 1 26 ? 58.177 -32.031 40.420 1.00 30.41 18 VAL B N 1
ATOM 887 C CA . VAL B 1 26 ? 59.094 -30.897 40.475 1.00 31.37 18 VAL B CA 1
ATOM 888 C C . VAL B 1 26 ? 60.172 -31.135 39.430 1.00 37.43 18 VAL B C 1
ATOM 889 O O . VAL B 1 26 ? 60.852 -32.167 39.462 1.00 37.15 18 VAL B O 1
ATOM 89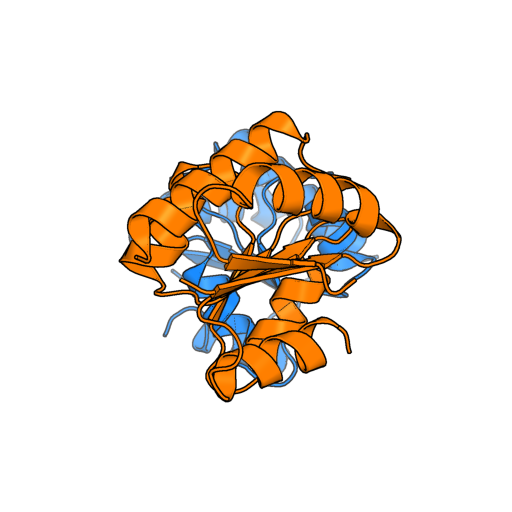3 N N . ALA B 1 27 ? 60.325 -30.193 38.500 1.00 36.03 19 ALA B N 1
ATOM 894 C CA . ALA B 1 27 ? 61.253 -30.382 37.397 1.00 39.91 19 ALA B CA 1
ATOM 895 C C . ALA B 1 27 ? 61.994 -29.090 37.099 1.00 40.29 19 ALA B C 1
ATOM 896 O O . ALA B 1 27 ? 61.428 -27.998 37.201 1.00 36.97 19 ALA B O 1
ATOM 898 N N . GLY B 1 28 ? 63.256 -29.226 36.722 1.00 41.79 20 GLY B N 1
ATOM 899 C CA . GLY B 1 28 ? 64.067 -28.077 36.371 1.00 43.85 20 GLY B CA 1
ATOM 900 C C . GLY B 1 28 ? 64.950 -28.379 35.180 1.00 50.00 20 GLY B C 1
ATOM 901 O O . GLY B 1 28 ? 65.395 -29.512 34.980 1.00 51.03 20 GLY B O 1
ATOM 902 N N . ASP B 1 29 ? 65.193 -27.347 34.377 1.00 47.85 21 ASP B N 1
ATOM 903 C CA . ASP B 1 29 ? 66.154 -27.452 33.289 1.00 50.95 21 ASP B CA 1
ATOM 904 C C . ASP B 1 29 ? 67.558 -27.329 33.882 1.00 51.56 21 ASP B C 1
ATOM 905 O O . ASP B 1 29 ? 67.739 -27.359 35.103 1.00 52.44 21 ASP B O 1
ATOM 910 N N . SER B 1 30 ? 68.575 -27.195 33.024 1.00 49.33 22 SER B N 1
ATOM 911 C CA . SER B 1 30 ? 69.945 -27.073 33.516 1.00 51.72 22 SER B CA 1
ATOM 912 C C . SER B 1 30 ? 70.079 -25.938 34.528 1.00 50.16 22 SER B C 1
ATOM 913 O O . SER B 1 30 ? 70.714 -26.101 35.577 1.00 51.20 22 SER B O 1
ATOM 916 N N . ALA B 1 31 ? 69.465 -24.788 34.243 1.00 46.87 23 ALA B N 1
ATOM 917 C CA . ALA B 1 31 ? 69.577 -23.640 35.139 1.00 44.14 23 ALA B CA 1
ATOM 918 C C . ALA B 1 31 ? 68.778 -23.826 36.421 1.00 44.81 23 ALA B C 1
ATOM 919 O O . ALA B 1 31 ? 69.140 -23.263 37.461 1.00 41.47 23 ALA B O 1
ATOM 921 N N . GLY B 1 32 ? 67.681 -24.574 36.366 1.00 39.48 24 GLY B N 1
ATOM 922 C CA . GLY B 1 32 ? 66.797 -24.649 37.511 1.00 34.19 24 GLY B CA 1
ATOM 923 C C . GLY B 1 32 ? 66.797 -25.982 38.230 1.00 38.40 24 GLY B C 1
ATOM 924 O O . GLY B 1 32 ? 66.047 -26.167 39.191 1.00 36.88 24 GLY B O 1
ATOM 925 N N . GLU B 1 33 ? 67.640 -26.915 37.780 1.00 42.72 25 GLU B N 1
ATOM 926 C CA . GLU B 1 33 ? 67.642 -28.255 38.365 1.00 40.89 25 GLU B CA 1
ATOM 927 C C . GLU B 1 33 ? 68.098 -28.227 39.818 1.00 40.03 25 GLU B C 1
ATOM 928 O O . GLU B 1 33 ? 67.578 -28.979 40.651 1.00 39.16 25 GLU B O 1
ATOM 930 N N . GLY B 1 34 ? 69.055 -27.355 40.144 1.00 42.08 26 GLY B N 1
ATOM 931 C CA . GLY B 1 34 ? 69.545 -27.285 41.513 1.00 37.63 26 GLY B CA 1
ATOM 932 C C . GLY B 1 34 ? 68.481 -26.821 42.489 1.00 37.05 26 GLY B C 1
ATOM 933 O O . GLY B 1 34 ? 68.310 -27.401 43.567 1.00 37.24 26 GLY B O 1
ATOM 934 N N . LEU B 1 35 ? 67.746 -25.768 42.124 1.00 32.71 27 LEU B N 1
ATOM 935 C CA . LEU B 1 35 ? 66.654 -25.313 42.978 1.00 28.59 27 LEU B CA 1
ATOM 936 C C . LEU B 1 35 ? 65.507 -26.315 42.996 1.00 30.09 27 LEU B C 1
ATOM 937 O O . LEU B 1 35 ? 64.855 -26.494 44.034 1.00 32.55 27 LEU B O 1
ATOM 942 N N . ALA B 1 36 ? 65.266 -26.995 41.871 1.00 30.00 28 ALA B N 1
ATOM 943 C CA . ALA B 1 36 ? 64.232 -28.022 41.833 1.00 31.34 28 ALA B CA 1
ATOM 944 C C . ALA B 1 36 ? 64.492 -29.102 42.875 1.00 33.14 28 ALA B C 1
ATOM 945 O O . ALA B 1 36 ? 63.563 -29.554 43.554 1.00 33.86 28 ALA B O 1
ATOM 947 N N . LYS B 1 37 ? 65.753 -29.522 43.023 1.00 32.80 29 LYS B N 1
ATOM 948 C CA . LYS B 1 37 ? 66.080 -30.535 44.019 1.00 35.45 29 LYS B CA 1
ATOM 949 C C . LYS B 1 37 ? 65.853 -30.006 45.428 1.00 35.84 29 LYS B C 1
ATOM 950 O O . LYS B 1 37 ? 65.363 -30.732 46.301 1.00 37.92 29 LYS B O 1
ATOM 952 N N . VAL B 1 38 ? 66.193 -28.737 45.657 1.00 34.56 30 VAL B N 1
ATOM 953 C CA . VAL B 1 38 ? 65.947 -28.108 46.950 1.00 33.42 30 VAL B CA 1
ATOM 954 C C . VAL B 1 38 ? 64.454 -28.085 47.254 1.00 32.30 30 VAL B C 1
ATOM 955 O O . VAL B 1 38 ? 64.028 -28.381 48.377 1.00 33.13 30 VAL B O 1
ATOM 959 N N . LEU B 1 39 ? 63.637 -27.718 46.263 1.00 34.75 31 LEU B N 1
ATOM 960 C CA . LEU B 1 39 ? 62.194 -27.681 46.478 1.00 28.58 31 LEU B CA 1
ATOM 961 C C . LEU B 1 39 ? 61.633 -29.078 46.696 1.00 28.43 31 LEU B C 1
ATOM 962 O O . LEU B 1 39 ? 60.777 -29.276 47.563 1.00 29.65 31 LEU B O 1
ATOM 967 N N . ALA B 1 40 ? 62.087 -30.054 45.904 1.00 30.82 32 ALA B N 1
ATOM 968 C CA . ALA B 1 40 ? 61.599 -31.417 46.065 1.00 34.41 32 ALA B CA 1
ATOM 969 C C . ALA B 1 40 ? 61.864 -31.929 47.473 1.00 34.27 32 ALA B C 1
ATOM 970 O O . ALA B 1 40 ? 60.973 -32.489 48.119 1.00 36.18 32 ALA B O 1
ATOM 972 N N . ASP B 1 41 ? 63.092 -31.746 47.963 1.00 35.21 33 ASP B N 1
ATOM 973 C CA . ASP B 1 41 ? 63.425 -32.208 49.306 1.00 36.99 33 ASP B CA 1
ATOM 974 C C . ASP B 1 41 ? 62.606 -31.477 50.361 1.00 36.60 33 ASP B C 1
ATOM 975 O O . ASP B 1 41 ? 62.236 -32.061 51.385 1.00 40.26 33 ASP B O 1
ATOM 980 N N . HIS B 1 42 ? 62.314 -30.194 50.132 1.00 33.28 34 HIS B N 1
ATOM 981 C CA . HIS B 1 42 ? 61.534 -29.438 51.108 1.00 32.32 34 HIS B CA 1
ATOM 982 C C . HIS B 1 42 ? 60.097 -29.936 51.195 1.00 31.15 34 HIS B C 1
ATOM 983 O O . HIS B 1 42 ? 59.488 -29.887 52.272 1.00 36.60 34 HIS B O 1
ATOM 990 N N . LEU B 1 43 ? 59.543 -30.415 50.083 1.00 31.72 35 LEU B N 1
ATOM 991 C CA . LEU B 1 43 ? 58.151 -30.839 50.005 1.00 30.80 35 LEU B CA 1
ATOM 992 C C . LEU B 1 43 ? 57.941 -32.316 50.299 1.00 32.74 35 LEU B C 1
ATOM 993 O O . LEU B 1 43 ? 56.796 -32.724 50.506 1.00 34.86 35 LEU B O 1
ATOM 998 N N . LYS B 1 44 ? 59.007 -33.121 50.322 1.00 40.53 36 LYS B N 1
ATOM 999 C CA . LYS B 1 44 ? 58.861 -34.575 50.309 1.00 41.51 36 LYS B CA 1
ATOM 1000 C C . LYS B 1 44 ? 58.110 -35.114 51.520 1.00 47.38 36 LYS B C 1
ATOM 1001 O O . LYS B 1 44 ? 57.521 -36.199 51.435 1.00 49.97 36 LYS B O 1
ATOM 1003 N N . ASP B 1 45 ? 58.110 -34.395 52.643 1.00 40.81 37 ASP B N 1
ATOM 1004 C CA . ASP B 1 45 ? 57.470 -34.931 53.837 1.00 48.10 37 ASP B CA 1
ATOM 1005 C C . ASP B 1 45 ? 55.973 -34.653 53.891 1.00 45.09 37 ASP B C 1
ATOM 1006 O O . ASP B 1 45 ? 55.261 -35.328 54.643 1.00 50.86 37 ASP B O 1
ATOM 1011 N N . ARG B 1 46 ? 55.475 -33.700 53.106 1.00 38.16 38 ARG B N 1
ATOM 1012 C CA . ARG B 1 46 ? 54.057 -33.370 53.108 1.00 42.41 38 ARG B CA 1
ATOM 1013 C C . ARG B 1 46 ? 53.343 -33.738 51.816 1.00 42.33 38 ARG B C 1
ATOM 1014 O O . ARG B 1 46 ? 52.107 -33.747 51.797 1.00 48.69 38 ARG B O 1
ATOM 1022 N N . PHE B 1 47 ? 54.078 -34.051 50.751 1.00 38.54 39 PHE B N 1
ATOM 1023 C CA . PHE B 1 47 ? 53.494 -34.391 49.463 1.00 35.89 39 PHE B CA 1
ATOM 1024 C C . PHE B 1 47 ? 54.257 -35.567 48.876 1.00 40.85 39 PHE B C 1
ATOM 1025 O O . PHE B 1 47 ? 55.403 -35.833 49.244 1.00 36.59 39 PHE B O 1
ATOM 1033 N N . GLU B 1 48 ? 53.615 -36.281 47.955 1.00 39.09 40 GLU B N 1
ATOM 1034 C CA . GLU B 1 48 ? 54.306 -37.336 47.221 1.00 38.24 40 GLU B CA 1
ATOM 1035 C C . GLU B 1 48 ? 55.003 -36.682 46.035 1.00 39.36 40 GLU B 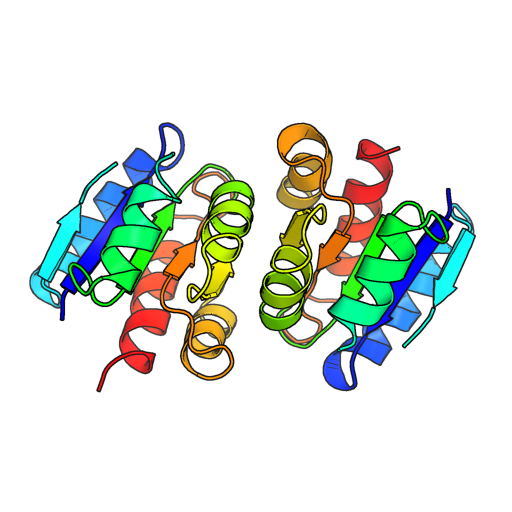C 1
ATOM 1036 O O . GLU B 1 48 ? 54.385 -36.419 44.999 1.00 36.46 40 GLU B O 1
ATOM 1042 N N . VAL B 1 49 ? 56.295 -36.408 46.192 1.00 38.18 41 VAL B N 1
ATOM 1043 C CA . VAL B 1 49 ? 57.053 -35.612 45.234 1.00 36.54 41 VAL B CA 1
ATOM 1044 C C . VAL B 1 49 ? 57.776 -36.540 44.271 1.00 36.34 41 VAL B C 1
ATOM 1045 O O . VAL B 1 49 ? 58.340 -37.565 44.677 1.00 39.75 41 VAL B O 1
ATOM 1049 N N . SER B 1 50 ? 57.749 -36.185 42.989 1.00 38.90 42 SER B N 1
ATOM 1050 C CA . SER B 1 50 ? 58.574 -36.815 41.966 1.00 37.57 42 SER B CA 1
ATOM 1051 C C . SER B 1 50 ? 59.465 -35.738 41.366 1.00 41.31 42 SER B C 1
ATOM 1052 O O . SER B 1 50 ? 58.964 -34.762 40.802 1.00 38.92 42 SER B O 1
ATOM 1055 N N . GLU B 1 51 ? 60.777 -35.906 41.501 1.00 44.49 43 GLU B N 1
ATOM 1056 C CA . GLU B 1 51 ? 61.740 -34.946 40.964 1.00 42.78 43 GLU B CA 1
ATOM 1057 C C . GLU B 1 51 ? 62.160 -35.449 39.591 1.00 41.25 43 GLU B C 1
ATOM 1058 O O . GLU B 1 51 ? 62.952 -36.385 39.479 1.00 45.39 43 GLU B O 1
ATOM 1064 N N . ILE B 1 52 ? 61.622 -34.834 38.539 1.00 42.30 44 ILE B N 1
ATOM 1065 C CA . ILE B 1 52 ? 61.720 -35.425 37.207 1.00 43.99 44 ILE B CA 1
ATOM 1066 C C . ILE B 1 52 ? 62.488 -34.526 36.246 1.00 54.06 44 ILE B C 1
ATOM 1067 O O . ILE B 1 52 ? 62.170 -34.459 35.052 1.00 61.55 44 ILE B O 1
ATOM 1072 N N . SER B 1 53 ? 63.519 -33.856 36.748 1.00 51.15 45 SER B N 1
ATOM 1073 C CA . SER B 1 53 ? 64.445 -33.131 35.886 1.00 60.12 45 SER B CA 1
ATOM 1074 C C . SER B 1 53 ? 65.273 -34.120 35.064 1.00 65.90 45 SER B C 1
ATOM 1075 O O . SER B 1 53 ? 65.733 -33.806 33.967 1.00 70.62 45 SER B O 1
ATOM 1078 N N . ASN B 1 65 ? 59.979 -28.605 25.627 1.00 72.46 57 ASN B N 1
ATOM 1079 C CA . ASN B 1 65 ? 59.740 -30.042 25.714 1.00 70.82 57 ASN B CA 1
ATOM 1080 C C . ASN B 1 65 ? 59.517 -30.479 27.159 1.00 64.38 57 ASN B C 1
ATOM 1081 O O . ASN B 1 65 ? 58.696 -31.359 27.422 1.00 67.31 57 ASN B O 1
ATOM 1083 N N . LEU B 1 66 ? 60.259 -29.866 28.088 1.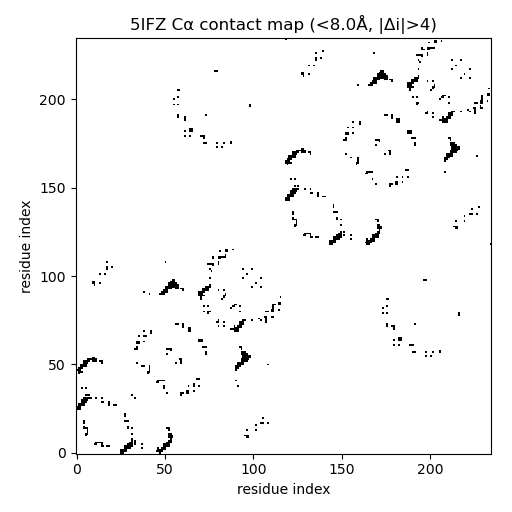00 65.04 58 LEU B N 1
ATOM 1084 C CA . LEU B 1 66 ? 60.078 -30.166 29.507 1.00 60.95 58 LEU B CA 1
ATOM 1085 C C . LEU B 1 66 ? 58.663 -29.840 29.959 1.00 54.00 58 LEU B C 1
ATOM 1086 O O . LEU B 1 66 ? 57.988 -30.670 30.578 1.00 45.69 58 LEU B O 1
ATOM 1091 N N . SER B 1 67 ? 58.205 -28.619 29.673 1.00 48.14 59 SER B N 1
ATOM 1092 C CA . SER B 1 67 ? 56.831 -28.253 29.996 1.00 45.34 59 SER B CA 1
ATOM 1093 C C . SER B 1 67 ? 55.849 -29.227 29.365 1.00 40.81 59 SER B C 1
ATOM 1094 O O . SER B 1 67 ? 54.869 -29.622 30.000 1.00 39.54 59 SER B O 1
ATOM 1097 N N . ASP B 1 68 ? 56.110 -29.636 28.120 1.00 41.80 60 ASP B N 1
ATOM 1098 C CA . ASP B 1 68 ? 55.222 -30.566 27.428 1.00 44.83 60 ASP B CA 1
ATOM 1099 C C . ASP B 1 68 ? 55.150 -31.909 28.147 1.00 44.30 60 ASP B C 1
ATOM 1100 O O . ASP B 1 68 ? 54.058 -32.438 28.387 1.00 47.53 60 ASP B O 1
ATOM 1102 N N . ARG B 1 69 ? 56.308 -32.482 28.495 1.00 41.81 61 ARG B N 1
ATOM 1103 C CA . ARG B 1 69 ? 56.316 -33.773 29.181 1.00 47.02 61 ARG B CA 1
ATOM 1104 C C . ARG B 1 69 ? 55.594 -33.695 30.519 1.00 41.48 61 ARG B C 1
ATOM 1105 O O . ARG B 1 69 ? 54.799 -34.580 30.859 1.00 41.78 61 ARG B O 1
ATOM 1107 N N . VAL B 1 70 ? 55.855 -32.640 31.288 1.00 34.87 62 VAL B N 1
ATOM 1108 C CA . VAL B 1 70 ? 55.250 -32.510 32.610 1.00 33.07 62 VAL B CA 1
ATOM 1109 C C . VAL B 1 70 ? 53.772 -32.149 32.492 1.00 40.57 62 VAL B C 1
ATOM 1110 O O . VAL B 1 70 ? 52.933 -32.681 33.226 1.00 34.98 62 VAL B O 1
ATOM 1114 N N . ALA B 1 71 ? 53.422 -31.258 31.557 1.00 38.15 63 ALA B N 1
ATOM 1115 C CA . ALA B 1 71 ? 52.015 -30.907 31.381 1.00 44.69 63 ALA B CA 1
ATOM 1116 C C . ALA B 1 71 ? 51.186 -32.124 30.991 1.00 41.61 63 ALA B C 1
ATOM 1117 O O . ALA B 1 71 ? 50.073 -32.313 31.495 1.00 46.57 63 ALA B O 1
ATOM 1119 N N . SER B 1 72 ? 51.712 -32.960 30.090 1.00 40.21 64 SER B N 1
ATOM 1120 C CA . SER B 1 72 ? 50.995 -34.165 29.686 1.00 45.89 64 SER B CA 1
ATOM 1121 C C . SER B 1 72 ? 50.791 -35.110 30.864 1.00 36.93 64 SER B C 1
ATOM 1122 O O . SER B 1 72 ? 49.767 -35.799 30.947 1.00 40.92 64 SER B O 1
ATOM 1125 N N . ALA B 1 73 ? 51.752 -35.152 31.793 1.00 35.70 65 ALA B N 1
ATOM 1126 C CA . ALA B 1 73 ? 51.606 -36.018 32.958 1.00 38.54 65 ALA B CA 1
ATOM 1127 C C . ALA B 1 73 ? 50.598 -35.455 33.953 1.00 40.57 65 ALA B C 1
ATOM 1128 O O . ALA B 1 73 ? 49.974 -36.220 34.700 1.00 35.47 65 ALA B O 1
ATOM 1130 N N . VAL B 1 74 ? 50.428 -34.131 33.988 1.00 38.92 66 VAL B N 1
ATOM 1131 C CA . VAL B 1 74 ? 49.379 -33.552 34.821 1.00 32.96 66 VAL B CA 1
ATOM 1132 C C . VAL B 1 74 ? 48.014 -33.835 34.212 1.00 42.53 66 VAL B C 1
ATOM 1133 O O . VAL B 1 74 ? 47.062 -34.187 34.919 1.00 44.06 66 VAL B O 1
ATOM 1137 N N . LEU B 1 75 ? 47.906 -33.708 32.886 1.00 40.49 67 LEU B N 1
ATOM 1138 C CA . LEU B 1 75 ? 46.633 -33.950 32.215 1.00 47.90 67 LEU B CA 1
ATOM 1139 C C . LEU B 1 75 ? 46.151 -35.384 32.407 1.00 46.22 67 LEU B C 1
ATOM 1140 O O . LEU B 1 75 ? 44.955 -35.612 32.617 1.00 53.76 67 LEU B O 1
ATOM 1145 N N . ASP B 1 76 ? 47.049 -36.369 32.334 1.00 41.09 68 ASP B N 1
ATOM 1146 C CA . ASP B 1 76 ? 46.609 -37.752 32.467 1.00 42.53 68 ASP B CA 1
ATOM 1147 C C . ASP B 1 76 ? 46.653 -38.253 33.908 1.00 43.00 68 ASP B C 1
ATOM 1148 O O . ASP B 1 76 ? 46.630 -39.467 34.132 1.00 45.99 68 ASP B O 1
ATOM 1153 N N . GLY B 1 77 ? 46.716 -37.351 34.884 1.00 46.93 69 GLY B N 1
ATOM 1154 C CA . GLY B 1 77 ? 46.528 -37.709 36.274 1.00 47.96 69 GLY B CA 1
ATOM 1155 C C . GLY B 1 77 ? 47.735 -38.277 36.985 1.00 50.13 69 GLY B C 1
ATOM 1156 O O . GLY B 1 77 ? 47.626 -38.612 38.174 1.00 47.53 69 GLY B O 1
ATOM 1157 N N . THR B 1 78 ? 48.880 -38.399 36.309 1.00 45.89 70 THR B N 1
ATOM 1158 C CA . THR B 1 78 ? 50.071 -38.911 36.979 1.00 36.96 70 THR B CA 1
ATOM 1159 C C . THR B 1 78 ? 50.478 -38.012 38.136 1.00 39.82 70 THR B C 1
ATOM 1160 O O . THR B 1 78 ? 50.974 -38.500 39.158 1.00 37.34 70 THR B O 1
ATOM 1164 N N . TYR B 1 79 ? 50.264 -36.707 38.000 1.00 37.14 71 TYR B N 1
ATOM 1165 C CA . TYR B 1 79 ? 50.503 -35.755 39.072 1.00 35.73 71 TYR B CA 1
ATOM 1166 C C . TYR B 1 79 ? 49.291 -34.848 39.222 1.00 40.11 71 TYR B C 1
ATOM 1167 O O . TYR B 1 79 ? 48.575 -34.571 38.257 1.00 38.27 71 TYR B O 1
ATOM 1176 N N . ASP B 1 80 ? 49.069 -34.387 40.451 1.00 35.14 72 ASP B N 1
ATOM 1177 C CA . ASP B 1 80 ? 48.020 -33.407 40.697 1.00 36.22 72 ASP B CA 1
ATOM 1178 C C . ASP B 1 80 ? 48.478 -32.001 40.330 1.00 35.69 72 ASP B C 1
ATOM 1179 O O . ASP B 1 80 ? 47.709 -31.226 39.746 1.00 37.05 72 ASP B O 1
ATOM 1184 N N . ARG B 1 81 ? 49.725 -31.661 40.661 1.00 30.79 73 ARG B N 1
ATOM 1185 C CA . ARG B 1 81 ? 50.281 -30.335 40.418 1.00 29.19 73 ARG B CA 1
ATOM 1186 C C . ARG B 1 81 ? 51.744 -30.494 40.032 1.00 31.23 73 ARG B C 1
ATOM 1187 O O . ARG B 1 81 ? 52.348 -31.551 40.221 1.00 30.72 73 ARG B O 1
ATOM 1195 N N . ALA B 1 82 ? 52.327 -29.427 39.501 1.00 28.37 74 ALA B N 1
ATOM 1196 C CA . ALA B 1 82 ? 53.736 -29.457 39.157 1.00 28.05 74 ALA B CA 1
ATOM 1197 C C . ALA B 1 82 ? 54.358 -28.099 39.429 1.00 29.98 74 ALA B C 1
ATOM 1198 O O . ALA B 1 82 ? 53.687 -27.063 39.372 1.00 25.63 74 ALA B O 1
ATOM 1200 N N . ILE B 1 83 ? 55.656 -28.122 39.711 1.00 28.05 75 ILE B N 1
ATOM 1201 C CA . ILE B 1 83 ? 56.473 -26.924 39.851 1.00 26.45 75 ILE B CA 1
ATOM 1202 C C . ILE B 1 83 ? 57.613 -27.041 38.850 1.00 30.51 75 ILE B C 1
ATOM 1203 O O . ILE B 1 83 ? 58.399 -27.998 38.906 1.00 30.39 75 ILE B O 1
ATOM 1208 N N . LEU B 1 84 ? 57.689 -26.091 37.924 1.00 26.17 76 LEU B N 1
ATOM 1209 C CA . LEU B 1 84 ? 58.717 -26.069 36.890 1.00 25.77 76 LEU B CA 1
ATOM 1210 C C . LEU B 1 84 ? 59.686 -24.936 37.189 1.00 29.74 76 LEU B C 1
ATOM 1211 O O . LEU B 1 84 ? 59.261 -23.793 37.367 1.00 24.96 76 LEU B O 1
ATOM 1216 N N . VAL B 1 85 ? 60.981 -25.245 37.232 1.00 33.53 77 VAL B N 1
ATOM 1217 C CA . VAL B 1 85 ? 62.002 -24.274 37.615 1.00 31.67 77 VAL B CA 1
ATOM 1218 C C . VAL B 1 85 ? 62.990 -24.111 36.471 1.00 38.06 77 VAL B C 1
ATOM 1219 O O . VAL B 1 85 ? 63.658 -25.075 36.083 1.00 39.54 77 VAL B O 1
ATOM 1223 N N . CYS B 1 86 ? 63.108 -22.893 35.956 1.00 29.12 78 CYS B N 1
ATOM 1224 C CA . CYS B 1 86 ? 64.124 -22.587 34.952 1.00 34.19 78 CYS B CA 1
ATOM 1225 C C . CYS B 1 86 ? 64.863 -21.319 35.379 1.00 35.90 78 CYS B C 1
ATOM 1226 O O . CYS B 1 86 ? 64.957 -20.989 36.566 1.00 33.44 78 CYS B O 1
ATOM 1229 N N . GLY B 1 87 ? 65.419 -20.597 34.408 1.00 30.89 79 GLY B N 1
ATOM 1230 C CA . GLY B 1 87 ? 66.206 -19.418 34.738 1.00 31.86 79 GLY B CA 1
ATOM 1231 C C . GLY B 1 87 ? 65.363 -18.262 35.242 1.00 27.85 79 GLY B C 1
ATOM 1232 O O . GLY B 1 87 ? 65.635 -17.696 36.306 1.00 26.68 79 GLY B O 1
ATOM 1233 N N . THR B 1 88 ? 64.334 -17.887 34.479 1.00 26.20 80 THR B N 1
ATOM 1234 C CA . THR B 1 88 ? 63.393 -16.851 34.886 1.00 24.56 80 THR B CA 1
ATOM 1235 C C . THR B 1 88 ? 62.002 -17.383 35.161 1.00 26.5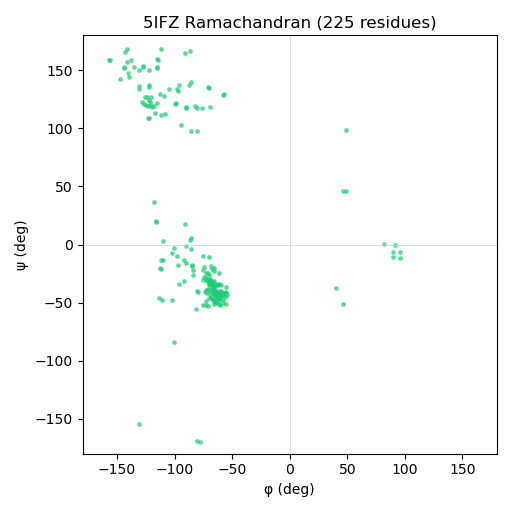5 80 THR B C 1
ATOM 1236 O O . THR B 1 88 ? 61.222 -16.706 35.841 1.00 26.98 80 THR B O 1
ATOM 1240 N N . GLY B 1 89 ? 61.663 -18.555 34.629 1.00 25.03 81 GLY B N 1
ATOM 1241 C CA . GLY B 1 89 ? 60.319 -19.071 34.720 1.00 25.51 81 GLY B CA 1
ATOM 1242 C C . GLY B 1 89 ? 59.416 -18.648 33.582 1.00 23.42 81 GLY B C 1
ATOM 1243 O O . GLY B 1 89 ? 58.293 -19.152 33.486 1.00 25.64 81 GLY B O 1
ATOM 1244 N N . ILE B 1 90 ? 59.883 -17.755 32.704 1.00 26.45 82 ILE B N 1
ATOM 1245 C CA . ILE B 1 90 ? 59.030 -17.239 31.637 1.00 26.48 82 ILE B CA 1
ATOM 1246 C C . ILE B 1 90 ? 58.805 -18.296 30.567 1.00 25.86 82 ILE B C 1
ATOM 1247 O O . ILE B 1 90 ? 57.663 -18.563 30.171 1.00 28.92 82 ILE B O 1
ATOM 1252 N N . GLY B 1 91 ? 59.892 -18.892 30.060 1.00 27.98 83 GLY B N 1
ATOM 1253 C CA . GLY B 1 91 ? 59.767 -19.830 28.954 1.00 29.57 83 GLY B CA 1
ATOM 1254 C C . GLY B 1 91 ? 58.895 -21.027 29.282 1.00 31.52 83 GLY B C 1
ATOM 1255 O O . GLY B 1 91 ? 58.095 -21.469 28.455 1.00 31.54 83 GLY B O 1
ATOM 1256 N N . VAL B 1 92 ? 59.045 -21.580 30.489 1.00 30.74 84 VAL B N 1
ATOM 1257 C CA . VAL B 1 92 ? 58.235 -22.740 30.853 1.00 34.90 84 VAL B CA 1
ATOM 1258 C C . VAL B 1 92 ? 56.789 -22.335 31.059 1.00 33.84 84 VAL B C 1
ATOM 1259 O O . VAL B 1 92 ? 55.876 -23.141 30.844 1.00 31.29 84 VAL B O 1
ATOM 1263 N N . CYS B 1 93 ? 56.554 -21.107 31.518 1.00 28.37 85 CYS B N 1
ATOM 1264 C CA . CYS B 1 93 ? 55.185 -20.644 31.686 1.00 26.36 85 CYS B CA 1
ATOM 1265 C C . CYS B 1 93 ? 54.491 -20.510 30.337 1.00 31.25 85 CYS B C 1
ATOM 1266 O O . CYS B 1 93 ? 53.361 -20.979 30.167 1.00 33.18 85 CYS B O 1
ATOM 1269 N N . ILE B 1 94 ? 55.157 -19.870 29.367 1.00 27.15 86 ILE B N 1
ATOM 1270 C CA . ILE B 1 94 ? 54.609 -19.763 28.017 1.00 30.16 86 ILE B CA 1
ATOM 1271 C C . ILE B 1 94 ? 54.300 -21.149 27.471 1.00 34.08 86 ILE B C 1
ATOM 1272 O O . ILE B 1 94 ? 53.188 -21.422 27.005 1.00 31.64 86 ILE B O 1
ATOM 1277 N N . ALA B 1 95 ? 55.281 -22.051 27.545 1.00 30.69 87 ALA B N 1
ATOM 1278 C CA . ALA B 1 95 ? 55.146 -23.360 26.916 1.00 35.32 87 ALA B CA 1
ATOM 1279 C C . ALA B 1 95 ? 54.052 -24.192 27.574 1.00 28.58 87 ALA B C 1
ATOM 1280 O O . ALA B 1 95 ? 53.307 -24.900 26.883 1.00 34.58 87 ALA B O 1
ATOM 1282 N N . ALA B 1 96 ? 53.943 -24.126 28.911 1.00 31.14 88 ALA B N 1
ATOM 1283 C CA . ALA B 1 96 ? 52.921 -24.909 29.599 1.00 29.80 88 ALA B CA 1
ATOM 1284 C C . ALA B 1 96 ? 51.527 -24.391 29.274 1.00 26.89 88 ALA B C 1
ATOM 1285 O O . ALA B 1 96 ? 50.599 -25.181 29.049 1.00 30.57 88 ALA B O 1
ATOM 1287 N N . ASN B 1 97 ? 51.369 -23.067 29.194 1.00 28.40 89 ASN B N 1
ATOM 1288 C CA . ASN B 1 97 ? 50.064 -22.500 28.876 1.00 28.94 89 ASN B CA 1
ATOM 1289 C C . ASN B 1 97 ? 49.616 -22.799 27.444 1.00 29.30 89 ASN B C 1
ATOM 1290 O O . ASN B 1 97 ? 48.408 -22.756 27.164 1.00 30.93 89 ASN B O 1
ATOM 1295 N N . LYS B 1 98 ? 50.547 -23.127 26.539 1.00 28.73 90 LYS B N 1
ATOM 1296 C CA . LYS B 1 98 ? 50.207 -23.537 25.179 1.00 32.21 90 LYS B CA 1
ATOM 1297 C C . LYS B 1 98 ? 49.655 -24.955 25.102 1.00 37.01 90 LYS B C 1
ATOM 1298 O O . LYS B 1 98 ? 49.196 -25.362 24.027 1.00 40.44 90 LYS B O 1
ATOM 1304 N N . VAL B 1 99 ? 49.726 -25.725 26.186 1.00 36.78 91 VAL B N 1
ATOM 1305 C CA . VAL B 1 99 ? 49.111 -27.052 26.229 1.00 35.72 91 VAL B CA 1
ATOM 1306 C C . VAL B 1 99 ? 47.633 -26.869 26.551 1.00 36.25 91 VAL B C 1
ATOM 1307 O O . VAL B 1 99 ? 47.302 -26.323 27.616 1.00 34.24 91 VAL B O 1
ATOM 1311 N N . PRO B 1 100 ? 46.720 -27.281 25.673 1.00 43.51 92 PRO B N 1
ATOM 1312 C CA . PRO B 1 100 ? 45.292 -27.105 25.964 1.00 41.69 92 PRO B CA 1
ATOM 1313 C C . PRO B 1 100 ? 44.916 -27.782 27.273 1.00 45.28 92 PRO B C 1
ATOM 1314 O O . PRO B 1 100 ? 45.246 -28.946 27.507 1.00 47.31 92 PRO B O 1
ATOM 1318 N N . GLY B 1 101 ? 44.243 -27.030 28.140 1.00 43.63 93 GLY B N 1
ATOM 1319 C CA . GLY B 1 101 ? 43.809 -27.534 29.421 1.00 43.09 93 GLY B CA 1
ATOM 1320 C C . GLY B 1 101 ? 44.739 -27.218 30.572 1.00 38.76 93 GLY B C 1
ATOM 1321 O O . GLY B 1 101 ? 44.348 -27.410 31.730 1.00 44.10 93 GLY B O 1
ATOM 1322 N N . ILE B 1 102 ? 45.951 -26.743 30.293 1.00 36.57 94 ILE B N 1
ATOM 1323 C CA . ILE B 1 102 ? 46.935 -26.426 31.325 1.00 34.33 94 ILE B CA 1
ATOM 1324 C C . ILE B 1 102 ? 46.876 -24.936 31.630 1.00 31.84 94 ILE B C 1
ATOM 1325 O O . ILE B 1 102 ? 46.893 -24.103 30.716 1.00 29.41 94 ILE B O 1
ATOM 1330 N N . ARG B 1 103 ? 46.824 -24.592 32.915 1.00 26.44 95 ARG B N 1
ATOM 1331 C CA . ARG B 1 103 ? 46.956 -23.211 33.357 1.00 25.90 95 ARG B CA 1
ATOM 1332 C C . ARG B 1 103 ? 48.199 -23.124 34.227 1.00 30.63 95 ARG B C 1
ATOM 1333 O O . ARG B 1 103 ? 48.294 -23.814 35.249 1.00 30.58 95 ARG B O 1
ATOM 1341 N N . ALA B 1 104 ? 49.160 -22.309 33.805 1.00 27.02 96 ALA B N 1
ATOM 1342 C CA . ALA B 1 104 ? 50.449 -22.199 34.476 1.00 24.83 96 ALA B CA 1
ATOM 1343 C C . ALA B 1 104 ? 50.701 -20.760 34.907 1.00 22.53 96 ALA B C 1
ATOM 1344 O O . ALA B 1 104 ? 50.425 -19.816 34.163 1.00 22.24 96 ALA B O 1
ATOM 1346 N N . ALA B 1 105 ? 51.209 -20.593 36.126 1.00 22.74 97 ALA B N 1
ATOM 1347 C CA . ALA B 1 105 ? 51.423 -19.281 36.717 1.00 24.63 97 ALA B CA 1
ATOM 1348 C C . ALA B 1 105 ? 52.889 -19.134 37.093 1.00 20.47 97 ALA B C 1
ATOM 1349 O O . ALA B 1 105 ? 53.407 -19.941 37.868 1.00 21.74 97 ALA B O 1
ATOM 1351 N N . LEU B 1 106 ? 53.545 -18.087 36.592 1.00 21.32 98 LEU B N 1
ATOM 1352 C CA . LEU B 1 106 ? 54.850 -17.708 37.127 1.00 21.30 98 LEU B CA 1
ATOM 1353 C C . LEU B 1 106 ? 54.623 -17.001 38.462 1.00 18.16 98 LEU B C 1
ATOM 1354 O O . LEU B 1 106 ? 53.993 -15.939 38.504 1.00 22.36 98 LEU B O 1
ATOM 1359 N N . THR B 1 107 ? 55.132 -17.581 39.546 1.00 19.44 99 THR B N 1
ATOM 1360 C CA . THR B 1 107 ? 54.864 -17.085 40.899 1.00 17.72 99 THR B CA 1
ATOM 1361 C C . THR B 1 107 ? 56.171 -16.736 41.605 1.00 18.57 99 THR B C 1
ATOM 1362 O O . THR B 1 107 ? 56.919 -17.632 42.012 1.00 20.58 99 THR B O 1
ATOM 1366 N N . HIS B 1 108 ? 56.428 -15.435 41.800 1.00 18.32 100 HIS B N 1
ATOM 1367 C CA . HIS B 1 108 ? 57.648 -15.013 42.479 1.00 20.56 100 HIS B CA 1
ATOM 1368 C C . HIS B 1 108 ? 57.367 -14.307 43.792 1.00 17.86 100 HIS B C 1
ATOM 1369 O O . HIS B 1 108 ? 58.256 -13.645 44.342 1.00 22.62 100 HIS B O 1
ATOM 1376 N N . ASP B 1 109 ? 56.175 -14.496 44.346 1.00 19.92 101 ASP B N 1
ATOM 1377 C CA . ASP B 1 10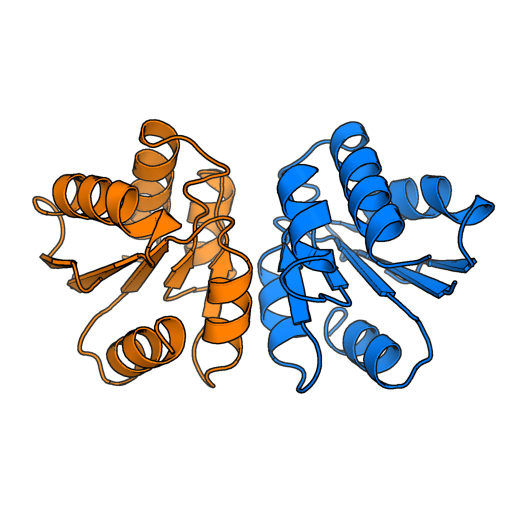9 ? 55.882 -14.015 45.689 1.00 19.70 101 ASP B CA 1
ATOM 1378 C C . ASP B 1 109 ? 54.742 -14.855 46.248 1.00 18.99 101 ASP B C 1
ATOM 1379 O O . ASP B 1 109 ? 53.992 -15.488 45.499 1.00 20.92 101 ASP B O 1
ATOM 1384 N N . THR B 1 110 ? 54.628 -14.877 47.581 1.00 18.10 102 THR B N 1
ATOM 1385 C CA . THR B 1 110 ? 53.679 -15.797 48.206 1.00 21.12 102 THR B CA 1
ATOM 1386 C C . THR B 1 110 ? 52.234 -15.364 48.011 1.00 20.44 102 THR B C 1
ATOM 1387 O O . THR B 1 110 ? 51.340 -16.217 48.009 1.00 24.17 102 THR B O 1
ATOM 1391 N N . TYR B 1 111 ? 51.976 -14.061 47.878 1.00 21.25 103 TYR B N 1
ATOM 1392 C CA . TYR B 1 111 ? 50.619 -13.623 47.567 1.00 20.72 103 TYR B CA 1
ATOM 1393 C C . TYR B 1 111 ? 50.196 -14.139 46.196 1.00 22.62 103 TYR B C 1
ATOM 1394 O O . TYR B 1 111 ? 49.135 -14.755 46.052 1.00 21.55 103 TYR B O 1
ATOM 1403 N N . SER B 1 112 ? 51.038 -13.917 45.181 1.00 17.47 104 SER B N 1
ATOM 1404 C CA . SER B 1 112 ? 50.737 -14.422 43.846 1.00 20.96 104 SER B CA 1
ATOM 1405 C C . SER B 1 112 ? 50.609 -15.936 43.829 1.00 20.56 104 SER B C 1
ATOM 1406 O O . SER B 1 112 ? 49.780 -16.480 43.082 1.00 19.86 104 SER B O 1
ATOM 1409 N N . ALA B 1 113 ? 51.405 -16.636 44.645 1.00 19.72 105 ALA B N 1
ATOM 1410 C CA . ALA B 1 113 ? 51.293 -18.085 44.704 1.00 19.58 105 ALA B CA 1
ATOM 1411 C C . ALA B 1 113 ? 49.910 -18.507 45.178 1.00 22.70 105 ALA B C 1
ATOM 1412 O O . ALA B 1 113 ? 49.313 -19.443 44.633 1.00 24.31 105 ALA B O 1
ATOM 1414 N N . GLU B 1 114 ? 49.387 -17.837 46.204 1.00 21.46 106 GLU B N 1
ATOM 1415 C CA . GLU B 1 114 ? 48.052 -18.178 46.679 1.00 23.47 106 GLU B CA 1
ATOM 1416 C C . GLU B 1 114 ? 47.002 -17.849 45.625 1.00 26.75 106 GLU B C 1
ATOM 1417 O O . GLU B 1 114 ? 46.071 -18.629 45.407 1.00 29.38 106 GLU B O 1
ATOM 1423 N N . ARG B 1 115 ? 47.151 -16.707 44.946 1.00 22.78 107 ARG B N 1
ATOM 1424 C CA . ARG B 1 115 ? 46.178 -16.321 43.930 1.00 21.44 107 ARG B CA 1
ATOM 1425 C C . ARG B 1 115 ? 46.216 -17.264 42.741 1.00 24.04 107 ARG B C 1
ATOM 1426 O O . ARG B 1 115 ? 45.177 -17.517 42.127 1.00 24.58 107 ARG B O 1
ATOM 1434 N N . ALA B 1 116 ? 47.391 -17.812 42.424 1.00 21.82 108 ALA B N 1
ATOM 1435 C CA . ALA B 1 116 ? 47.493 -18.772 41.329 1.00 21.25 108 ALA B CA 1
ATOM 1436 C C . ALA B 1 116 ? 46.537 -19.939 41.528 1.00 23.23 108 ALA B C 1
ATOM 1437 O O . ALA B 1 116 ? 45.970 -20.467 40.558 1.00 26.53 108 ALA B O 1
ATOM 1439 N N . ALA B 1 117 ? 46.354 -20.363 42.781 1.00 25.11 109 ALA B N 1
ATOM 1440 C CA . ALA B 1 117 ? 45.403 -21.416 43.100 1.00 27.49 109 ALA B CA 1
ATOM 1441 C C . ALA B 1 117 ? 43.985 -20.867 43.204 1.00 29.53 109 ALA B C 1
ATOM 1442 O O . ALA B 1 117 ? 43.074 -21.340 42.516 1.00 34.18 109 ALA B O 1
ATOM 1444 N N . LEU B 1 118 ? 43.788 -19.862 44.059 1.00 28.20 110 LEU B N 1
ATOM 1445 C CA . LEU B 1 118 ? 42.440 -19.445 44.433 1.00 32.60 110 LEU B CA 1
ATOM 1446 C C . LEU B 1 118 ? 41.724 -18.722 43.300 1.00 31.45 110 LEU B C 1
ATOM 1447 O O . LEU B 1 118 ? 40.492 -18.795 43.201 1.00 37.88 110 LEU B O 1
ATOM 1452 N N . SER B 1 119 ? 42.464 -18.010 42.459 1.00 28.08 111 SER B N 1
ATOM 1453 C CA . SER B 1 119 ? 41.883 -17.228 41.376 1.00 26.41 111 SER B CA 1
ATOM 1454 C C . SER B 1 119 ? 42.027 -17.910 40.021 1.00 28.69 111 SER B C 1
ATOM 1455 O O . SER B 1 119 ? 41.048 -18.025 39.274 1.00 32.79 111 SER B O 1
ATOM 1458 N N . ASN B 1 120 ? 43.223 -18.393 39.699 1.00 29.34 112 ASN B N 1
ATOM 1459 C CA . ASN B 1 120 ? 43.506 -18.921 38.372 1.00 27.65 112 ASN B CA 1
ATOM 1460 C C . ASN B 1 120 ? 43.404 -20.437 38.294 1.00 32.35 112 ASN B C 1
ATOM 1461 O O . ASN B 1 120 ? 43.428 -20.982 37.183 1.00 31.91 112 ASN B O 1
ATOM 1466 N N . ASN B 1 121 ? 43.279 -21.123 39.436 1.00 30.49 113 ASN B N 1
ATOM 1467 C CA . ASN B 1 121 ? 43.191 -22.586 39.491 1.00 30.51 113 ASN B CA 1
ATOM 1468 C C . ASN B 1 121 ? 44.291 -23.231 38.651 1.00 29.45 113 ASN B C 1
ATOM 1469 O O . ASN B 1 121 ? 44.059 -24.165 37.873 1.00 34.65 113 ASN B O 1
ATOM 1474 N N . ALA B 1 122 ? 45.505 -22.715 38.814 1.00 27.78 114 ALA B N 1
ATOM 1475 C CA . ALA B 1 122 ? 46.648 -23.238 38.079 1.00 26.45 114 ALA B CA 1
ATOM 1476 C C . ALA B 1 122 ? 47.025 -24.619 38.592 1.00 31.80 114 ALA B C 1
ATOM 1477 O O . ALA B 1 122 ? 47.068 -24.852 39.804 1.00 31.35 114 ALA B O 1
ATOM 1479 N N . GLN B 1 123 ? 47.295 -25.540 37.667 1.00 29.01 115 GLN B N 1
ATOM 1480 C CA . GLN B 1 123 ? 47.872 -26.817 38.057 1.00 27.10 115 GLN B CA 1
ATOM 1481 C C . GLN B 1 123 ? 49.382 -26.735 38.190 1.00 28.42 115 GLN B C 1
ATOM 1482 O O . GLN B 1 123 ? 49.981 -27.579 38.860 1.00 30.37 115 GLN B O 1
ATOM 1488 N N . ILE B 1 124 ? 50.006 -25.751 37.548 1.00 26.66 116 ILE B N 1
ATOM 1489 C CA . ILE B 1 124 ? 51.456 -25.654 37.454 1.00 26.65 116 ILE B CA 1
ATOM 1490 C C . ILE B 1 124 ? 51.870 -24.243 37.840 1.00 26.84 116 ILE B C 1
ATOM 1491 O O . ILE B 1 124 ? 51.272 -23.266 37.372 1.00 25.33 116 ILE B O 1
ATOM 1496 N N . ILE B 1 125 ? 52.889 -24.134 38.685 1.00 22.88 117 ILE B N 1
ATOM 1497 C CA . ILE B 1 125 ? 53.535 -22.856 38.933 1.00 20.00 117 ILE B CA 1
ATOM 1498 C C . ILE B 1 125 ? 54.961 -22.953 38.423 1.00 26.62 117 ILE B C 1
ATOM 1499 O O . ILE B 1 125 ? 55.545 -24.040 38.362 1.00 23.72 117 ILE B O 1
ATOM 1504 N N . THR B 1 126 ? 55.511 -21.810 38.021 1.00 23.79 118 THR B N 1
ATOM 1505 C CA . THR B 1 126 ? 56.880 -21.768 37.532 1.00 22.48 118 THR B CA 1
ATOM 1506 C C . THR B 1 126 ? 57.662 -20.705 38.286 1.00 23.39 118 THR B C 1
ATOM 1507 O O . THR B 1 126 ? 57.096 -19.746 38.823 1.00 21.94 118 THR B O 1
ATOM 1511 N N . MET B 1 127 ? 58.973 -20.913 38.354 1.00 25.28 119 MET B N 1
ATOM 1512 C CA A MET B 1 127 ? 59.872 -20.021 39.071 0.52 23.29 119 MET B CA 1
ATOM 1513 C CA B MET B 1 127 ? 59.848 -19.980 39.042 0.48 22.80 119 MET B CA 1
ATOM 1514 C C . MET B 1 127 ? 61.179 -19.914 38.311 1.00 23.76 119 MET B C 1
ATOM 1515 O O . MET B 1 127 ? 61.540 -20.807 37.540 1.00 28.69 119 MET B O 1
ATOM 1524 N N . GLY B 1 128 ? 61.906 -18.834 38.584 1.00 23.58 120 GLY B N 1
ATOM 1525 C CA . GLY B 1 128 ? 63.202 -18.607 37.986 1.00 25.06 120 GLY B CA 1
ATOM 1526 C C . GLY B 1 128 ? 64.330 -18.705 38.987 1.00 25.86 120 GLY B C 1
ATOM 1527 O O . GLY B 1 128 ? 64.467 -17.849 39.865 1.00 21.30 120 GLY B O 1
ATOM 1528 N N . ALA B 1 129 ? 65.153 -19.744 38.850 1.00 28.32 121 ALA B N 1
ATOM 1529 C CA . ALA B 1 129 ? 66.239 -19.949 39.799 1.00 25.96 121 ALA B CA 1
ATOM 1530 C C . ALA B 1 129 ? 67.289 -18.852 39.725 1.00 24.58 121 ALA B C 1
ATOM 1531 O O . ALA B 1 129 ? 68.053 -18.681 40.680 1.00 27.47 121 ALA B O 1
ATOM 1533 N N . ARG B 1 130 ? 67.359 -18.116 38.616 1.00 22.52 122 ARG B N 1
ATOM 1534 C CA . ARG B 1 130 ? 68.299 -17.013 38.519 1.00 24.32 122 ARG B CA 1
ATOM 1535 C C . ARG B 1 130 ? 67.707 -15.701 39.004 1.00 20.90 122 ARG B C 1
ATOM 1536 O O . ARG B 1 130 ? 68.408 -14.684 39.011 1.00 21.73 122 ARG B O 1
ATOM 1544 N N . VAL B 1 131 ? 66.442 -15.704 39.427 1.00 20.74 123 VAL B N 1
ATOM 1545 C CA . VAL B 1 131 ? 65.696 -14.490 39.732 1.00 19.14 123 VAL B CA 1
ATOM 1546 C C . VAL B 1 131 ? 65.383 -14.397 41.219 1.00 21.69 123 VAL B C 1
ATOM 1547 O O . VAL B 1 131 ? 65.557 -13.345 41.832 1.00 20.06 123 VAL B O 1
ATOM 1551 N N . ILE B 1 132 ? 64.909 -15.485 41.806 1.00 18.35 124 ILE B N 1
ATOM 1552 C CA . ILE B 1 132 ? 64.580 -15.503 43.226 1.00 17.89 124 ILE B CA 1
ATOM 1553 C C . ILE B 1 132 ? 65.506 -16.468 43.951 1.00 21.38 124 ILE B C 1
ATOM 1554 O O . ILE B 1 132 ? 66.117 -17.367 43.365 1.00 22.48 124 ILE B O 1
ATOM 1559 N N . GLY B 1 133 ? 65.596 -16.272 45.268 1.00 19.09 125 GLY B N 1
ATOM 1560 C CA . GLY B 1 133 ? 66.436 -17.107 46.098 1.00 20.25 125 GLY B CA 1
ATOM 1561 C C . GLY B 1 133 ? 65.698 -18.323 46.661 1.00 18.15 125 GLY B C 1
ATOM 1562 O O . GLY B 1 133 ? 64.470 -18.412 46.620 1.00 20.92 125 GLY B O 1
ATOM 1563 N N . ALA B 1 134 ? 66.475 -19.276 47.164 1.00 19.52 126 ALA B N 1
ATOM 1564 C CA . ALA B 1 134 ? 65.918 -20.590 47.480 1.00 22.48 126 ALA B CA 1
ATOM 1565 C C . ALA B 1 134 ? 64.931 -20.537 48.643 1.00 27.29 126 ALA B C 1
ATOM 1566 O O . ALA B 1 134 ? 63.951 -21.292 48.658 1.00 23.45 126 ALA B O 1
ATOM 1568 N N . GLU B 1 135 ? 65.171 -19.677 49.639 1.00 22.55 127 GLU B N 1
ATOM 1569 C CA . GLU B 1 135 ? 64.258 -19.659 50.782 1.00 25.13 127 GLU B CA 1
ATOM 1570 C C . GLU B 1 135 ? 62.929 -19.022 50.400 1.00 25.48 127 GLU B C 1
ATOM 1571 O O . GLU B 1 135 ? 61.865 -19.479 50.834 1.00 25.35 127 GLU B O 1
ATOM 1577 N N . VAL B 1 136 ? 62.959 -17.964 49.588 1.00 20.55 128 VAL B N 1
ATOM 1578 C CA . VAL B 1 136 ? 61.707 -17.420 49.072 1.00 19.41 128 VAL B CA 1
ATOM 1579 C C . VAL B 1 136 ? 61.005 -18.452 48.201 1.00 22.46 128 VAL B C 1
ATOM 1580 O O . VAL B 1 136 ? 59.788 -18.636 48.289 1.00 22.17 128 VAL B O 1
ATOM 1584 N N . ALA B 1 137 ? 61.765 -19.161 47.364 1.00 19.74 129 ALA B N 1
ATOM 1585 C CA . ALA B 1 137 ? 61.172 -20.188 46.507 1.00 22.16 129 ALA B CA 1
ATOM 1586 C C . ALA B 1 137 ? 60.415 -21.236 47.318 1.00 21.77 129 ALA B C 1
ATOM 1587 O O . ALA B 1 137 ? 59.323 -21.669 46.924 1.00 22.38 129 ALA B O 1
ATOM 1589 N N . LYS B 1 138 ? 60.982 -21.667 48.448 1.00 22.19 130 LYS B N 1
ATOM 1590 C CA . LYS B 1 138 ? 60.297 -22.659 49.271 1.00 19.49 130 LYS B CA 1
ATOM 1591 C C . LYS B 1 138 ? 58.987 -22.105 49.830 1.00 24.85 130 LYS B C 1
ATOM 1592 O O . LYS B 1 138 ? 57.976 -22.818 49.873 1.00 23.86 130 LYS B O 1
ATOM 1598 N N . THR B 1 139 ? 58.984 -20.841 50.272 1.00 21.39 131 THR B N 1
ATOM 1599 C CA . THR B 1 139 ? 57.746 -20.278 50.805 1.00 21.49 131 THR B CA 1
ATOM 1600 C C . THR B 1 139 ? 56.687 -20.159 49.721 1.00 21.31 131 THR B C 1
ATOM 1601 O O . THR B 1 139 ? 55.490 -20.278 50.013 1.00 23.38 131 THR B O 1
ATOM 1605 N N . ILE B 1 140 ? 57.106 -19.922 48.474 1.00 19.08 132 ILE B N 1
ATOM 1606 C CA . ILE B 1 140 ? 56.149 -19.797 47.384 1.00 19.39 132 ILE B CA 1
ATOM 1607 C C . ILE B 1 140 ? 55.521 -21.155 47.083 1.00 20.82 132 ILE B C 1
ATOM 1608 O O . ILE B 1 140 ? 54.298 -21.277 46.938 1.00 21.01 132 ILE B O 1
ATOM 1613 N N . ALA B 1 141 ? 56.347 -22.203 46.993 1.00 19.78 133 ALA B N 1
ATOM 1614 C CA . ALA B 1 141 ? 55.808 -23.541 46.760 1.00 23.29 133 ALA B CA 1
ATOM 1615 C C . ALA B 1 141 ? 54.822 -23.922 47.856 1.00 23.87 133 ALA B C 1
ATOM 1616 O O . ALA B 1 141 ? 53.735 -24.443 47.575 1.00 24.71 133 ALA B O 1
ATOM 1618 N N . ASP B 1 142 ? 55.171 -23.628 49.108 1.00 23.78 134 ASP B N 1
ATOM 1619 C CA . ASP B 1 142 ? 54.289 -23.968 50.221 1.00 25.05 134 ASP B CA 1
ATOM 1620 C C . ASP B 1 142 ? 52.978 -23.198 50.142 1.00 23.65 134 ASP B C 1
ATOM 1621 O O . ASP B 1 142 ? 51.904 -23.763 50.392 1.00 26.17 134 ASP B O 1
ATOM 1626 N N . ALA B 1 143 ? 53.048 -21.906 49.794 1.00 22.42 135 ALA B N 1
ATOM 1627 C CA . ALA B 1 143 ? 51.849 -21.074 49.756 1.00 22.68 135 ALA B CA 1
ATOM 1628 C C . ALA B 1 143 ? 50.895 -21.529 48.658 1.00 22.90 135 ALA B C 1
ATOM 1629 O O . ALA B 1 143 ? 49.681 -21.580 48.872 1.00 26.42 135 ALA B O 1
ATOM 1631 N N . PHE B 1 144 ? 51.428 -21.886 47.486 1.00 23.22 136 PHE B N 1
ATOM 1632 C CA . PHE B 1 144 ? 50.584 -22.390 46.406 1.00 23.53 136 PHE B CA 1
ATOM 1633 C C . PHE B 1 144 ? 49.945 -23.723 46.768 1.00 23.58 136 PHE B C 1
ATOM 1634 O O . PHE B 1 144 ? 48.732 -23.909 46.600 1.00 26.47 136 PHE B O 1
ATOM 1642 N N . LEU B 1 145 ? 50.750 -24.670 47.262 1.00 24.46 137 LEU B N 1
ATOM 1643 C CA . LEU B 1 145 ? 50.249 -26.020 47.496 1.00 26.65 137 LEU B CA 1
ATOM 1644 C C . LEU B 1 145 ? 49.267 -26.077 48.657 1.00 27.34 137 LEU B C 1
ATOM 1645 O O . LEU B 1 145 ? 48.413 -26.968 48.698 1.00 32.25 137 LEU B O 1
ATOM 1650 N N . ALA B 1 146 ? 49.375 -25.147 49.610 1.00 27.51 138 ALA B N 1
ATOM 1651 C CA . ALA B 1 146 ? 48.432 -25.114 50.716 1.00 29.53 138 ALA B CA 1
ATOM 1652 C C . ALA B 1 146 ? 47.046 -24.654 50.283 1.00 30.47 138 ALA B C 1
ATOM 1653 O O . ALA B 1 146 ? 46.063 -24.991 50.948 1.00 35.47 138 ALA B O 1
ATOM 1655 N N . GLN B 1 147 ? 46.948 -23.889 49.190 1.00 34.92 139 GLN B N 1
ATOM 1656 C CA . GLN B 1 147 ? 45.668 -23.343 48.751 1.00 32.46 139 GLN B CA 1
ATOM 1657 C C . GLN B 1 147 ? 45.001 -24.190 47.680 1.00 39.16 139 GLN B C 1
ATOM 1658 O O . GLN B 1 147 ? 43.768 -24.264 47.630 1.00 44.08 139 GLN B O 1
ATOM 1664 N N . THR B 1 148 ? 45.792 -24.816 46.806 1.00 35.18 140 THR B N 1
ATOM 1665 C CA . THR B 1 148 ? 45.210 -25.619 45.741 1.00 52.32 140 THR B CA 1
ATOM 1666 C C . THR B 1 148 ? 44.666 -26.943 46.260 1.00 67.15 140 THR B C 1
ATOM 1667 O O . THR B 1 148 ? 43.821 -27.556 45.599 1.00 77.88 140 THR B O 1
ATOM 1671 N N . PHE B 1 149 ? 45.106 -27.376 47.435 1.00 69.22 141 PHE B N 1
ATOM 1672 C CA . PHE B 1 149 ? 44.654 -28.632 48.018 1.00 68.92 141 PHE B CA 1
ATOM 1673 C C . PHE B 1 149 ? 43.799 -28.370 49.257 1.00 74.75 141 PHE B C 1
ATOM 1674 O O . PHE B 1 149 ? 43.783 -27.258 49.792 1.00 68.70 141 PHE B O 1
#

Organism: Brucella melitensis biotype 1 (strain ATCC 23456 / CCUG 17765 / NCTC 10094 / 16M) (NCBI:txid224914)

Radius of gyration: 16.79 Å; Cα contacts (8 Å, |Δi|>4): 570; chains: 2; bounding box: 32×49×40 Å

B-factor: mean 32.96, std 11.85, range [14.94, 79.81]